Protein AF-A0A8X6RGD3-F1 (afdb_monomer)

Sequence (215 aa):
MSTMSQRSHLTDSEAWGVVGRIWNRFLETGSASRRPGQGRRWATTPNEDRYLVLTARRHRIMNATLLQQHLRSATGTTVSTQTVRNWLLGVCLYARRPMVCVRLTSRHRRDRREWRIFIWRSRGSRNNPAFVHESVRFGGGECWCMVASPLTGAHTDIYIIRDEPLTASRFRYEILRPIVVPYAAAIGDDFRFEEGIVRMEWPACSPDMNPIEHV

Mean predicted aligned error: 16.93 Å

pLDDT: mean 72.75, std 17.3, range [33.84, 95.38]

Foldseek 3Di:
DDDPPPDDDPPPLPPDPPVSVLVVVCVVPVDSDDDDDPDDDQLDDPVLLVVLVVVCVVVVPDALVVSQVVSCVPPVRHDDSVSSVVSCVVVVNDRDDDDDADDDDPVLVVVVVVPDDDDDDDPPCPPPVVPDFDFDDDDDPWDWDWDADPVPRDIDDIDTDPDDDDDPVCCVPVPCCVVVVVCQVVVDPPDDPVPNDDDDPDRPRCLVVDPVRRD

Structure (mmCIF, N/CA/C/O backbone):
data_AF-A0A8X6RGD3-F1
#
_entry.id   AF-A0A8X6RGD3-F1
#
loop_
_atom_site.group_PDB
_atom_site.id
_atom_site.type_symbol
_atom_site.label_atom_id
_atom_site.label_alt_id
_atom_site.label_comp_id
_atom_site.label_asym_id
_atom_site.label_entity_id
_atom_site.label_seq_id
_atom_site.pdbx_PDB_ins_code
_atom_site.Cartn_x
_atom_site.Cartn_y
_atom_site.Cartn_z
_atom_site.occupancy
_atom_site.B_iso_or_equiv
_atom_site.auth_seq_id
_atom_site.auth_comp_id
_atom_site.auth_asym_id
_atom_site.auth_atom_id
_atom_site.pdbx_PDB_model_num
ATOM 1 N N . MET A 1 1 ? -35.488 -56.777 64.115 1.00 38.28 1 MET A N 1
ATOM 2 C CA . MET A 1 1 ? -35.361 -56.949 62.652 1.00 38.28 1 MET A CA 1
ATOM 3 C C . MET A 1 1 ? -35.656 -55.606 62.007 1.00 38.28 1 MET A C 1
ATOM 5 O O . MET A 1 1 ? -36.812 -55.270 61.802 1.00 38.28 1 MET A O 1
ATOM 9 N N . SER A 1 2 ? -34.611 -54.803 61.814 1.00 34.94 2 SER A N 1
ATOM 10 C CA . SER A 1 2 ? -34.696 -53.444 61.275 1.00 34.94 2 SER A CA 1
ATOM 11 C C . SER A 1 2 ? -34.475 -53.500 59.767 1.00 34.94 2 SER A C 1
ATOM 13 O O . SER A 1 2 ? -33.371 -53.795 59.317 1.00 34.94 2 SER A O 1
ATOM 15 N N . THR A 1 3 ? -35.511 -53.247 58.975 1.00 40.75 3 THR A N 1
ATOM 16 C CA . THR A 1 3 ? -35.380 -53.058 57.528 1.00 40.75 3 THR A CA 1
ATOM 17 C C . THR A 1 3 ? -34.909 -51.631 57.269 1.00 40.75 3 THR A C 1
ATOM 19 O O . THR A 1 3 ? -35.692 -50.685 57.340 1.00 40.75 3 THR A O 1
ATOM 22 N N . MET A 1 4 ? -33.605 -51.476 57.022 1.00 33.84 4 MET A N 1
ATOM 23 C CA . MET A 1 4 ? -32.994 -50.236 56.540 1.00 33.84 4 MET A CA 1
ATOM 24 C C . MET A 1 4 ? -33.639 -49.850 55.204 1.00 33.84 4 MET A C 1
ATOM 26 O O . MET A 1 4 ? -33.379 -50.464 54.171 1.00 33.84 4 MET A O 1
ATOM 30 N N . SER A 1 5 ? -34.491 -48.826 55.230 1.00 40.41 5 SER A N 1
ATOM 31 C CA . SER A 1 5 ? -35.005 -48.167 54.032 1.00 40.41 5 SER A CA 1
ATOM 32 C C . SER A 1 5 ? -33.875 -47.364 53.386 1.00 40.41 5 SER A C 1
ATOM 34 O O . SER A 1 5 ? -33.644 -46.202 53.715 1.00 40.41 5 SER A O 1
ATOM 36 N N . GLN A 1 6 ? -33.146 -47.997 52.468 1.00 51.56 6 GLN A N 1
ATOM 37 C CA . GLN A 1 6 ? -32.307 -47.305 51.494 1.00 51.56 6 GLN A CA 1
ATOM 38 C C . GLN A 1 6 ? -33.204 -46.546 50.507 1.00 51.56 6 GLN A C 1
ATOM 40 O O . GLN A 1 6 ? -33.824 -47.160 49.643 1.00 51.56 6 GLN A O 1
ATOM 45 N N . ARG A 1 7 ? -33.28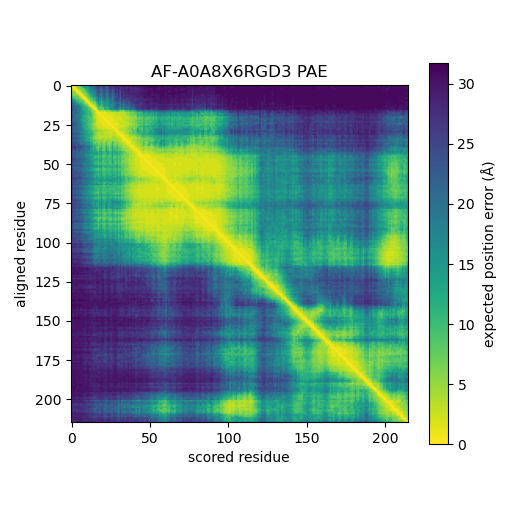2 -45.222 50.673 1.00 42.62 7 ARG A N 1
ATOM 46 C CA . ARG A 1 7 ? -33.699 -44.158 49.725 1.00 42.62 7 ARG A CA 1
ATOM 47 C C . ARG A 1 7 ? -33.856 -42.918 50.614 1.00 42.62 7 ARG A C 1
ATOM 49 O O . ARG A 1 7 ? -34.768 -42.886 51.422 1.00 42.62 7 ARG A O 1
ATOM 56 N N . SER A 1 8 ? -32.935 -41.961 50.653 1.00 42.59 8 SER A N 1
ATOM 57 C CA . SER A 1 8 ? -32.630 -41.026 49.570 1.00 42.59 8 SER A CA 1
ATOM 58 C C . SER A 1 8 ? -31.312 -40.284 49.858 1.00 42.59 8 SER A C 1
ATOM 60 O O . SER A 1 8 ? -31.278 -39.379 50.685 1.00 42.59 8 SER A O 1
ATOM 62 N N . HIS A 1 9 ? -30.236 -40.624 49.151 1.00 45.19 9 HIS A N 1
ATOM 63 C CA . HIS A 1 9 ? -29.025 -39.795 49.077 1.00 45.19 9 HIS A CA 1
ATOM 64 C C . HIS A 1 9 ? -28.801 -39.391 47.619 1.00 45.19 9 HIS A C 1
ATOM 66 O O . HIS A 1 9 ? -27.888 -39.874 46.963 1.00 45.19 9 HIS A O 1
ATOM 72 N N . LEU A 1 10 ? -29.696 -38.565 47.077 1.00 49.25 10 LEU A N 1
ATOM 73 C CA . LEU A 1 10 ? -29.520 -37.924 45.769 1.00 49.25 10 LEU A CA 1
ATOM 74 C C . LEU A 1 10 ? -30.082 -36.499 45.813 1.00 49.25 10 LEU A C 1
ATOM 76 O O . LEU A 1 10 ? -30.950 -36.141 45.030 1.00 49.25 10 LEU A O 1
ATOM 80 N N . THR A 1 11 ? -29.594 -35.686 46.747 1.00 49.50 11 THR A N 1
ATOM 81 C CA . THR A 1 11 ? -29.747 -34.221 46.699 1.00 49.50 11 THR A CA 1
ATOM 82 C C . THR A 1 11 ? -28.472 -33.538 47.197 1.00 49.50 11 THR A C 1
ATOM 84 O O . THR A 1 11 ? -28.523 -32.540 47.901 1.00 49.50 11 THR A O 1
ATOM 87 N N . ASP A 1 12 ? -27.302 -34.071 46.837 1.00 50.00 12 ASP A N 1
ATOM 88 C CA . ASP A 1 12 ? -26.016 -33.392 47.076 1.00 50.00 12 ASP A CA 1
ATOM 89 C C . ASP A 1 12 ? -25.666 -32.395 45.956 1.00 50.00 12 ASP A C 1
ATOM 91 O O . ASP A 1 12 ? -24.584 -31.820 45.938 1.00 50.00 12 ASP A O 1
ATOM 95 N N . SER A 1 13 ? -26.571 -32.146 45.004 1.00 53.72 13 SER A N 1
ATOM 96 C CA . SER A 1 13 ? -26.350 -31.165 43.933 1.00 53.72 13 SER A CA 1
ATOM 97 C C . SER A 1 13 ? -26.649 -29.720 44.343 1.00 53.72 13 SER A C 1
ATOM 99 O O . SER A 1 13 ? -26.348 -28.806 43.576 1.00 53.72 13 SER A O 1
ATOM 101 N N . GLU A 1 14 ? -27.220 -29.481 45.527 1.00 52.94 14 GLU A N 1
ATOM 102 C CA . GLU A 1 14 ? -27.708 -28.149 45.915 1.00 52.94 14 GLU A CA 1
ATOM 103 C C . GLU A 1 14 ? -26.695 -27.299 46.710 1.00 52.94 14 GLU A C 1
ATOM 105 O O . GLU A 1 14 ? -26.926 -26.107 46.896 1.00 52.94 14 GLU A O 1
ATOM 110 N N . ALA A 1 15 ? -25.529 -27.837 47.106 1.00 58.12 15 ALA A N 1
ATOM 111 C CA . ALA A 1 15 ? -24.613 -27.139 48.027 1.00 58.12 15 ALA A CA 1
ATOM 112 C C . ALA A 1 15 ? -23.130 -27.025 47.596 1.00 58.12 15 ALA A C 1
ATOM 114 O O . ALA A 1 15 ? -22.257 -26.892 48.449 1.00 58.12 15 ALA A O 1
ATOM 115 N N . TRP A 1 16 ? -22.796 -27.012 46.295 1.00 59.94 16 TRP A N 1
ATOM 116 C CA . TRP A 1 16 ? -21.385 -26.973 45.842 1.00 59.94 16 TRP A CA 1
ATOM 117 C C . TRP A 1 16 ? -21.016 -25.738 44.992 1.00 59.94 16 TRP A C 1
ATOM 119 O O . TRP A 1 16 ? -20.527 -25.858 43.873 1.00 59.94 16 TRP A O 1
ATOM 129 N N . GLY A 1 17 ? -21.213 -24.520 45.512 1.00 80.88 17 GLY A N 1
ATOM 130 C CA . GLY A 1 17 ? -20.540 -23.268 45.094 1.00 80.88 17 GLY A CA 1
ATOM 131 C C . GLY A 1 17 ? -20.115 -23.100 43.614 1.00 80.88 17 GLY A C 1
ATOM 132 O O . GLY A 1 17 ? -20.920 -22.811 42.728 1.00 80.88 17 GLY A O 1
ATOM 133 N N . VAL A 1 18 ? -18.804 -23.135 43.338 1.00 81.88 18 VAL A N 1
ATOM 134 C CA . VAL A 1 18 ? -18.236 -22.964 41.979 1.00 81.88 18 VAL A CA 1
ATOM 135 C C . VAL A 1 18 ? -18.347 -24.249 41.148 1.00 81.88 18 VAL A C 1
ATOM 137 O O . VAL A 1 18 ? -18.610 -24.169 39.949 1.00 81.88 18 VAL A O 1
ATOM 140 N N . VAL A 1 19 ? -18.196 -25.418 41.776 1.00 84.94 19 VAL A N 1
ATOM 141 C CA . VAL A 1 19 ? -18.171 -26.729 41.104 1.00 84.94 19 VAL A CA 1
ATOM 142 C C . VAL A 1 19 ? -19.544 -27.082 40.528 1.00 84.94 19 VAL A C 1
ATOM 144 O O . VAL A 1 19 ? -19.633 -27.411 39.349 1.00 84.94 19 VAL A O 1
ATOM 147 N N . GLY A 1 20 ? -20.622 -26.899 41.292 1.00 86.88 20 GLY A N 1
ATOM 148 C CA . GLY A 1 20 ? -21.997 -27.126 40.838 1.00 86.88 20 GLY A CA 1
ATOM 149 C C . GLY A 1 20 ? -22.405 -26.192 39.697 1.00 86.88 20 GLY A C 1
ATOM 150 O O . GLY A 1 20 ? -23.010 -26.629 38.723 1.00 86.88 20 GLY A O 1
ATOM 151 N N . ARG A 1 21 ? -21.981 -24.919 39.733 1.00 86.25 21 ARG A N 1
ATOM 152 C CA . ARG A 1 21 ? -22.219 -23.973 38.624 1.00 86.25 21 ARG A CA 1
ATOM 153 C C . ARG A 1 21 ? -21.482 -24.364 37.343 1.00 86.25 21 ARG A C 1
ATOM 155 O O . ARG A 1 21 ? -22.013 -24.163 36.254 1.00 86.25 21 ARG A O 1
ATOM 162 N N . ILE A 1 22 ? -20.262 -24.894 37.454 1.00 88.25 22 ILE A N 1
ATOM 163 C CA . ILE A 1 22 ? -19.510 -25.395 36.294 1.00 88.25 22 ILE A CA 1
ATOM 164 C C . ILE A 1 22 ? -20.139 -26.688 35.769 1.00 88.25 22 ILE A C 1
ATOM 166 O O . ILE A 1 22 ? -20.263 -26.830 34.556 1.00 88.25 22 ILE A O 1
ATOM 170 N N . TRP A 1 23 ? -20.567 -27.587 36.657 1.00 87.62 23 TRP A N 1
ATOM 171 C CA . TRP A 1 23 ? -21.202 -28.854 36.301 1.00 87.62 23 TRP A CA 1
ATOM 172 C C . TRP A 1 23 ? -22.547 -28.656 35.594 1.00 87.62 23 TRP A C 1
ATOM 174 O O . TRP A 1 23 ? -22.732 -29.163 34.493 1.00 87.62 23 TRP A O 1
ATOM 184 N N . ASN A 1 24 ? -23.435 -27.824 36.144 1.00 88.69 24 ASN A N 1
ATOM 185 C CA . ASN A 1 24 ? -24.713 -27.498 35.501 1.00 88.69 24 ASN A CA 1
ATOM 186 C C . ASN A 1 24 ? -24.495 -26.845 34.128 1.00 88.69 24 ASN A C 1
ATOM 188 O O . ASN A 1 24 ? -25.117 -27.233 33.144 1.00 88.69 24 ASN A O 1
ATOM 192 N N . ARG A 1 25 ? -23.521 -25.931 34.020 1.00 87.25 25 ARG A N 1
ATOM 193 C CA . ARG A 1 25 ? -23.141 -25.344 32.727 1.00 87.25 25 ARG A CA 1
ATOM 194 C C . ARG A 1 25 ? -22.606 -26.391 31.745 1.00 87.25 25 ARG A C 1
ATOM 196 O O . ARG A 1 25 ? -22.884 -26.298 30.549 1.00 87.25 25 ARG A O 1
ATOM 203 N N . PHE A 1 26 ? -21.809 -27.347 32.217 1.00 90.62 26 PHE A N 1
ATOM 204 C CA . PHE A 1 26 ? -21.286 -28.424 31.382 1.00 90.62 26 PHE A CA 1
ATOM 205 C C . PHE A 1 26 ? -22.417 -29.303 30.837 1.00 90.62 26 PHE A C 1
ATOM 207 O O . PHE A 1 26 ? -22.403 -29.599 29.646 1.00 90.62 26 PHE A O 1
ATOM 214 N N . LEU A 1 27 ? -23.425 -29.629 31.652 1.00 91.44 27 LEU A N 1
ATOM 215 C CA . LEU A 1 27 ? -24.603 -30.378 31.201 1.00 91.44 27 LEU A CA 1
ATOM 216 C C . LEU A 1 27 ? -25.406 -29.624 30.124 1.00 91.44 27 LEU A C 1
ATOM 218 O O . LEU A 1 27 ? -25.885 -30.245 29.182 1.00 91.44 27 LEU A O 1
ATOM 222 N N . GLU A 1 28 ? -25.510 -28.295 30.216 1.00 88.06 28 GLU A N 1
ATOM 223 C CA . GLU A 1 28 ? -26.233 -27.470 29.231 1.00 88.06 28 GLU A CA 1
ATOM 224 C C . GLU A 1 28 ? -25.469 -27.236 27.914 1.00 88.06 28 GLU A C 1
ATOM 226 O O . GLU A 1 28 ? -26.074 -27.134 26.850 1.00 88.06 28 GLU A O 1
ATOM 231 N N . THR A 1 29 ? -24.143 -27.072 27.972 1.00 86.06 29 THR A N 1
ATOM 232 C CA . THR A 1 29 ? -23.338 -26.573 26.831 1.00 86.06 29 THR A CA 1
ATOM 233 C C . THR A 1 29 ? -22.276 -27.545 26.328 1.00 86.06 29 THR A C 1
ATOM 235 O O . THR A 1 29 ? -21.581 -27.243 25.358 1.00 86.06 29 THR A O 1
ATOM 238 N N . GLY A 1 30 ? -22.094 -28.683 27.000 1.00 90.44 30 GLY A N 1
ATOM 239 C CA . GLY A 1 30 ? -21.053 -29.665 26.692 1.00 90.44 30 GLY A CA 1
ATOM 240 C C . GLY A 1 30 ? -19.625 -29.176 26.962 1.00 90.44 30 GLY A C 1
ATOM 241 O O . GLY A 1 30 ? -18.666 -29.852 26.595 1.00 90.44 30 GLY A O 1
ATOM 242 N N . SER A 1 31 ? -19.444 -27.997 27.575 1.00 86.69 31 SER A N 1
ATOM 243 C CA . SER A 1 31 ? -18.123 -27.407 27.795 1.00 86.69 31 SER A CA 1
ATOM 244 C C . SER A 1 31 ? -17.975 -26.770 29.173 1.00 86.69 31 SER A C 1
ATOM 246 O O . SER A 1 31 ? -18.745 -25.905 29.591 1.00 86.69 31 SER A O 1
ATOM 248 N N . ALA A 1 32 ? -16.905 -27.154 29.870 1.00 86.12 32 ALA A N 1
ATOM 249 C CA . ALA A 1 32 ? -16.499 -26.528 31.124 1.00 86.12 32 ALA A CA 1
ATOM 250 C C . ALA A 1 32 ? -15.650 -25.261 30.902 1.00 86.12 32 ALA A C 1
ATOM 252 O O . ALA A 1 32 ? -15.286 -24.595 31.875 1.00 86.12 32 ALA A O 1
ATOM 253 N N . SER A 1 33 ? -15.357 -24.900 29.647 1.00 88.31 33 SER A N 1
ATOM 254 C CA . SER A 1 33 ? -14.512 -23.751 29.316 1.00 88.31 33 SER A CA 1
ATOM 255 C C . SER A 1 33 ? -15.093 -22.432 29.837 1.00 88.31 33 SER A C 1
ATOM 257 O O . SER A 1 33 ? -16.306 -22.245 29.992 1.00 88.31 33 SER A O 1
ATOM 259 N N . ARG A 1 34 ? -14.200 -21.499 30.179 1.00 84.12 34 ARG A N 1
ATOM 260 C CA . ARG A 1 34 ? -14.594 -20.180 30.675 1.00 84.12 34 ARG A CA 1
ATOM 261 C C . ARG A 1 34 ? -15.197 -19.378 29.525 1.00 84.12 34 ARG A C 1
ATOM 263 O O . ARG A 1 34 ? -14.560 -19.214 28.490 1.00 84.12 34 ARG A O 1
ATOM 270 N N . ARG A 1 35 ? -16.393 -18.818 29.732 1.00 85.12 35 ARG A N 1
ATOM 271 C CA . ARG A 1 35 ? -16.984 -17.878 28.772 1.00 85.12 35 ARG A CA 1
ATOM 272 C C . ARG A 1 35 ? -16.080 -16.645 28.631 1.00 85.12 35 ARG A C 1
ATOM 274 O O . ARG A 1 35 ? -15.573 -16.164 29.652 1.00 85.12 35 ARG A O 1
ATOM 281 N N . PRO A 1 36 ? -15.890 -16.118 27.413 1.00 84.75 36 PRO A N 1
ATOM 282 C CA . PRO A 1 36 ? -15.214 -14.843 27.241 1.00 84.75 36 PRO A CA 1
ATOM 283 C C . PRO A 1 36 ? -15.978 -13.771 28.024 1.00 84.75 36 PRO A C 1
ATOM 285 O O . PRO A 1 36 ? -17.204 -13.677 27.954 1.00 84.75 36 PRO A O 1
ATOM 288 N N . GLY A 1 37 ? -15.252 -13.010 28.843 1.00 86.50 37 GLY A N 1
ATOM 289 C CA . GLY A 1 37 ? -15.832 -11.900 29.590 1.00 86.50 37 GLY A CA 1
ATOM 290 C C . GLY A 1 37 ? -16.247 -10.762 28.657 1.00 86.50 37 GLY A C 1
ATOM 291 O O . GLY A 1 37 ? -15.774 -10.669 27.529 1.00 86.50 37 GLY A O 1
ATOM 292 N N . GLN A 1 38 ? -17.085 -9.853 29.158 1.00 84.50 38 GLN A N 1
ATOM 293 C CA . GLN A 1 38 ? -17.624 -8.718 28.395 1.00 84.50 38 GLN A CA 1
ATOM 294 C C . GLN A 1 38 ? -16.543 -7.737 27.884 1.00 84.50 38 GLN A C 1
ATOM 296 O O . GLN A 1 38 ? -16.797 -6.953 26.975 1.00 84.50 38 GLN A O 1
ATOM 301 N N . GLY A 1 39 ? -15.324 -7.817 28.429 1.00 86.06 39 GLY A N 1
ATOM 302 C CA . GLY A 1 39 ? -14.161 -7.062 27.970 1.00 86.06 39 GLY A CA 1
ATOM 303 C C . GLY A 1 39 ? -14.231 -5.564 28.281 1.00 86.06 39 GLY A C 1
ATOM 304 O O . GLY A 1 39 ? -15.191 -5.048 28.850 1.00 86.06 39 GLY A O 1
ATOM 305 N N . ARG A 1 40 ? -13.164 -4.848 27.920 1.00 86.38 40 ARG A N 1
ATOM 306 C CA . ARG A 1 40 ? -13.111 -3.383 27.995 1.00 86.38 40 ARG A CA 1
ATOM 307 C C . ARG A 1 40 ? -13.869 -2.789 26.802 1.00 86.38 40 ARG A C 1
ATOM 309 O O . ARG A 1 40 ? -13.718 -3.272 25.682 1.00 86.38 40 ARG A O 1
ATOM 316 N N . ARG A 1 41 ? -14.635 -1.713 27.023 1.00 84.12 41 ARG A N 1
ATOM 317 C CA . ARG A 1 41 ? -15.261 -0.944 25.930 1.00 84.12 41 ARG A CA 1
ATOM 318 C C . ARG A 1 41 ? -14.195 -0.386 24.981 1.00 84.12 41 ARG A C 1
ATOM 320 O O . ARG A 1 41 ? -13.108 -0.003 25.418 1.00 84.12 41 ARG A O 1
ATOM 327 N N . TRP A 1 42 ? -14.514 -0.353 23.691 1.00 82.00 42 TRP A N 1
ATOM 328 C CA . TRP A 1 42 ? -13.604 0.118 22.651 1.00 82.00 42 TRP A CA 1
ATOM 329 C C . TRP A 1 42 ? -13.425 1.635 22.752 1.00 82.00 42 TRP A C 1
ATOM 331 O O . TRP A 1 42 ? -14.330 2.346 23.182 1.00 82.00 42 TRP A O 1
ATOM 341 N N . ALA A 1 43 ? -12.232 2.118 22.404 1.00 84.88 43 ALA A N 1
ATOM 342 C CA . ALA A 1 43 ? -11.896 3.542 22.471 1.00 84.88 43 ALA A CA 1
ATOM 343 C C . ALA A 1 43 ? -12.457 4.352 21.291 1.00 84.88 43 ALA A C 1
ATOM 345 O O . ALA A 1 43 ? -12.492 5.575 21.369 1.00 84.88 43 ALA A O 1
ATOM 346 N N . THR A 1 44 ? -12.858 3.673 20.217 1.00 88.62 44 THR A N 1
ATOM 347 C CA . THR A 1 44 ? -13.418 4.250 18.996 1.00 88.62 44 THR A CA 1
ATOM 348 C C . THR A 1 44 ? -14.805 3.676 18.720 1.00 88.62 44 THR A C 1
ATOM 350 O O . THR A 1 44 ? -15.140 2.571 19.163 1.00 88.62 44 THR A O 1
ATOM 353 N N . THR A 1 45 ? -15.629 4.435 18.001 1.00 92.00 45 THR A N 1
ATOM 354 C CA . THR A 1 45 ? -16.946 3.979 17.532 1.00 92.00 45 THR A CA 1
ATOM 355 C C . THR A 1 45 ? -16.845 3.281 16.165 1.00 92.00 45 THR A C 1
ATOM 357 O O . THR A 1 45 ? -15.933 3.563 15.388 1.00 92.00 45 THR A O 1
ATOM 360 N N . PRO A 1 46 ? -17.810 2.421 15.779 1.00 91.88 46 PRO A N 1
ATOM 361 C CA . PRO A 1 46 ? -17.808 1.782 14.456 1.00 91.88 46 PRO A CA 1
ATOM 362 C C . PRO A 1 46 ? -17.786 2.761 13.264 1.00 91.88 46 PRO A C 1
ATOM 364 O O . PRO A 1 46 ? -17.333 2.411 12.171 1.00 91.88 46 PRO A O 1
ATOM 367 N N . ASN A 1 47 ? -18.280 3.988 13.454 1.00 93.06 47 ASN A N 1
ATOM 368 C CA . ASN A 1 47 ? -18.254 5.032 12.428 1.00 93.06 47 ASN A CA 1
ATOM 369 C C . ASN A 1 47 ? -16.866 5.676 12.307 1.00 93.06 47 ASN A C 1
ATOM 371 O O . ASN A 1 47 ? -16.383 5.869 11.191 1.00 93.06 47 ASN A O 1
ATOM 375 N N . GLU A 1 48 ? -16.204 5.941 13.434 1.00 94.12 48 GLU A N 1
ATOM 376 C CA . GLU A 1 48 ? -14.807 6.396 13.478 1.00 94.12 48 GLU A CA 1
ATOM 377 C C . GLU A 1 48 ? -13.864 5.359 12.865 1.00 94.12 48 GLU A C 1
ATOM 379 O O . GLU A 1 48 ? -12.992 5.695 12.067 1.00 94.12 48 GLU A O 1
ATOM 384 N N . ASP A 1 49 ? -14.102 4.085 13.160 1.00 92.44 49 ASP A N 1
ATOM 385 C CA . ASP A 1 49 ? -13.390 2.950 12.582 1.00 92.44 49 ASP A CA 1
ATOM 386 C C .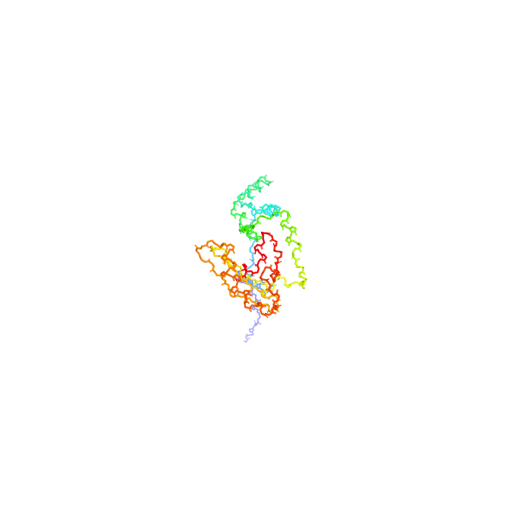 ASP A 1 49 ? -13.524 2.926 11.051 1.00 92.44 49 ASP A C 1
ATOM 388 O O . ASP A 1 49 ? -12.532 2.848 10.319 1.00 92.44 49 ASP A O 1
ATOM 392 N N . ARG A 1 50 ? -14.743 3.084 10.519 1.00 93.62 50 ARG A N 1
ATOM 393 C CA . ARG A 1 50 ? -14.944 3.221 9.064 1.00 93.62 50 ARG A CA 1
ATOM 394 C C . ARG A 1 50 ? -14.222 4.439 8.494 1.00 93.62 50 ARG A C 1
ATOM 396 O O . ARG A 1 50 ? -13.603 4.326 7.433 1.00 93.62 50 ARG A O 1
ATOM 403 N N . TYR A 1 51 ? -14.278 5.577 9.180 1.00 93.44 51 TYR A N 1
ATOM 404 C CA . TYR A 1 51 ? -13.577 6.790 8.765 1.00 93.44 51 TYR A CA 1
ATOM 405 C C . TYR A 1 51 ? -12.059 6.566 8.690 1.00 93.44 51 TYR A C 1
ATOM 407 O O . TYR A 1 51 ? -11.432 6.940 7.693 1.00 93.44 51 TYR A O 1
ATOM 415 N N . LEU A 1 52 ? -11.476 5.877 9.675 1.00 92.75 52 LEU A N 1
ATOM 416 C CA . LEU A 1 52 ? -10.060 5.514 9.685 1.00 92.75 52 LEU A CA 1
ATOM 417 C C . LEU A 1 52 ? -9.695 4.587 8.516 1.00 92.75 52 LEU A C 1
ATOM 419 O O . LEU A 1 52 ? -8.707 4.861 7.832 1.00 92.75 52 LEU A O 1
ATOM 423 N N . VAL A 1 53 ? -10.494 3.546 8.222 1.00 93.69 53 VAL A N 1
ATOM 424 C CA . VAL A 1 53 ? -10.243 2.660 7.060 1.00 93.69 53 VAL A CA 1
ATOM 425 C C . VAL A 1 53 ? -10.237 3.463 5.762 1.00 93.69 53 VAL A C 1
ATOM 427 O O . VAL A 1 53 ? -9.324 3.325 4.942 1.00 93.69 53 VAL A O 1
ATOM 430 N N . LEU A 1 54 ? -11.271 4.276 5.544 1.00 93.75 54 LEU A N 1
ATOM 431 C CA . LEU A 1 54 ? -11.435 5.019 4.296 1.00 93.75 54 LEU A CA 1
ATOM 432 C C . LEU A 1 54 ? -10.311 6.037 4.107 1.00 93.75 54 LEU A C 1
ATOM 434 O O . LEU A 1 54 ? -9.733 6.117 3.020 1.00 93.75 54 LEU A O 1
ATOM 438 N N . THR A 1 55 ? -9.955 6.753 5.171 1.00 93.88 55 THR A N 1
ATOM 439 C CA . THR A 1 55 ? -8.881 7.751 5.144 1.00 93.88 55 THR A CA 1
ATOM 440 C C . THR A 1 55 ? -7.526 7.092 4.893 1.00 93.88 55 THR A C 1
ATOM 442 O O . THR A 1 55 ? -6.801 7.528 3.998 1.00 93.88 55 THR A O 1
ATOM 445 N N . ALA A 1 56 ? -7.213 5.987 5.579 1.00 92.62 56 ALA A N 1
ATOM 446 C CA . ALA A 1 56 ? -5.964 5.248 5.377 1.00 92.62 56 ALA A CA 1
ATOM 447 C C . ALA A 1 56 ? -5.848 4.663 3.958 1.00 92.62 56 ALA A C 1
ATOM 449 O O . ALA A 1 56 ? -4.780 4.694 3.345 1.00 92.62 56 ALA A O 1
ATOM 450 N N . ARG A 1 57 ? -6.953 4.160 3.388 1.00 92.19 57 ARG A N 1
ATOM 451 C CA . ARG A 1 57 ? -6.966 3.624 2.015 1.00 92.19 57 ARG A CA 1
ATOM 452 C C . ARG A 1 57 ? -6.837 4.711 0.952 1.00 92.19 57 ARG A C 1
ATOM 454 O O . ARG A 1 57 ? -6.199 4.466 -0.076 1.00 92.19 57 ARG A O 1
ATOM 461 N N . ARG A 1 58 ? -7.436 5.883 1.187 1.00 93.50 58 ARG A N 1
ATOM 462 C CA . ARG A 1 58 ? -7.344 7.052 0.300 1.00 93.50 58 ARG A CA 1
ATOM 463 C C . ARG A 1 58 ? -5.942 7.659 0.337 1.00 93.50 58 ARG A C 1
ATOM 465 O O . ARG A 1 58 ? -5.371 7.935 -0.713 1.00 93.50 58 ARG A O 1
ATOM 472 N N . HIS A 1 59 ? -5.367 7.794 1.529 1.00 90.62 59 HIS A N 1
ATOM 473 C CA . HIS A 1 59 ? -4.055 8.393 1.751 1.00 90.62 59 HIS A CA 1
ATOM 474 C C . HIS A 1 59 ? -3.054 7.349 2.254 1.00 90.62 59 HIS A C 1
ATOM 476 O O . HIS A 1 59 ? -2.646 7.362 3.411 1.00 90.62 59 HIS A O 1
ATOM 482 N N . ARG A 1 60 ? -2.605 6.463 1.354 1.00 87.88 60 ARG A N 1
ATOM 483 C CA . ARG A 1 60 ? -1.738 5.307 1.678 1.00 87.88 60 ARG A CA 1
ATOM 484 C C . ARG A 1 60 ? -0.368 5.649 2.287 1.00 87.88 60 ARG A C 1
ATOM 486 O O . ARG A 1 60 ? 0.323 4.750 2.748 1.00 87.88 60 ARG A O 1
ATOM 493 N N . ILE A 1 61 ? 0.038 6.919 2.247 1.00 89.31 61 ILE A N 1
ATOM 494 C CA . ILE A 1 61 ? 1.318 7.419 2.780 1.00 89.31 61 ILE A CA 1
ATOM 495 C C . ILE A 1 61 ? 1.136 8.007 4.194 1.00 89.31 61 ILE A C 1
ATOM 497 O O . ILE A 1 61 ? 2.103 8.207 4.924 1.00 89.31 61 ILE A O 1
ATOM 501 N N . MET A 1 62 ? -0.105 8.285 4.603 1.00 91.06 62 MET A N 1
ATOM 502 C CA . MET A 1 62 ? -0.399 8.942 5.870 1.00 91.06 62 MET A CA 1
ATOM 503 C C . MET A 1 62 ? -0.008 8.049 7.054 1.00 91.06 62 MET A C 1
ATOM 505 O O . MET A 1 62 ? -0.369 6.874 7.115 1.00 91.06 62 MET A O 1
ATOM 509 N N . ASN A 1 63 ? 0.732 8.614 8.009 1.00 91.00 63 ASN A N 1
ATOM 510 C CA . ASN A 1 63 ? 1.131 7.897 9.217 1.00 91.00 63 ASN A CA 1
ATOM 511 C C . ASN A 1 63 ? 0.012 7.905 10.281 1.00 91.00 63 ASN A C 1
ATOM 513 O O . ASN A 1 63 ? -0.965 8.650 10.193 1.00 91.00 63 ASN A O 1
ATOM 517 N N . ALA A 1 64 ? 0.169 7.082 11.321 1.00 93.06 64 ALA A N 1
ATOM 518 C CA . ALA A 1 64 ? -0.826 6.960 12.390 1.00 93.06 64 ALA A CA 1
ATOM 519 C C . ALA A 1 64 ? -1.052 8.264 13.182 1.00 93.06 64 ALA A C 1
ATOM 521 O O . ALA A 1 64 ? -2.143 8.468 13.707 1.00 93.06 64 ALA A O 1
ATOM 522 N N . THR A 1 65 ? -0.052 9.148 13.262 1.00 94.50 65 THR A N 1
ATOM 523 C CA . THR A 1 65 ? -0.177 10.454 13.930 1.00 94.50 65 THR A CA 1
ATOM 524 C C . THR A 1 65 ? -1.108 11.376 13.155 1.00 94.50 65 THR A C 1
ATOM 526 O O . THR A 1 65 ? -2.023 11.951 13.733 1.00 94.50 65 THR A O 1
ATOM 529 N N . LEU A 1 66 ? -0.927 11.463 11.838 1.00 95.31 66 LEU A N 1
ATOM 530 C CA . LEU A 1 66 ? -1.798 12.245 10.967 1.00 95.31 66 LEU A CA 1
ATOM 531 C C . LEU A 1 66 ? -3.221 11.674 10.950 1.00 95.31 66 LEU A C 1
ATOM 533 O O . LEU A 1 66 ? -4.178 12.433 11.050 1.00 95.31 66 LEU A O 1
ATOM 537 N N . LEU A 1 67 ? -3.381 10.347 10.915 1.00 93.88 67 LEU A N 1
ATOM 538 C CA . LEU A 1 67 ? -4.705 9.717 11.015 1.00 93.88 67 LEU A CA 1
ATOM 539 C C . LEU A 1 67 ? -5.403 10.039 12.345 1.00 93.88 67 LEU A C 1
ATOM 541 O O . LEU A 1 67 ? -6.597 10.326 12.360 1.00 93.88 67 LEU A O 1
ATOM 545 N N . GLN A 1 68 ? -4.658 10.037 13.451 1.00 95.12 68 GLN A N 1
ATOM 546 C CA . GLN A 1 68 ? -5.169 10.419 14.766 1.00 95.12 68 GLN A CA 1
ATOM 547 C C . GLN A 1 68 ? -5.590 11.896 14.813 1.00 95.12 68 GLN A C 1
ATOM 549 O O . GLN A 1 68 ? -6.655 12.205 15.346 1.00 95.12 68 GLN A O 1
ATOM 554 N N . GLN A 1 69 ? -4.806 12.796 14.214 1.00 95.38 69 GLN A N 1
ATOM 555 C CA . GLN A 1 69 ? -5.155 14.214 14.090 1.00 95.38 69 GLN A CA 1
ATOM 556 C C . GLN A 1 69 ? -6.410 14.410 13.232 1.00 95.38 69 GLN A C 1
ATOM 558 O O . GLN A 1 69 ? -7.335 15.090 13.663 1.00 95.38 69 GLN A O 1
ATOM 563 N N . HIS A 1 70 ? -6.492 13.753 12.073 1.00 94.69 70 HIS A N 1
ATOM 564 C CA . HIS A 1 70 ? -7.669 13.790 11.201 1.00 94.69 70 HIS A CA 1
ATOM 565 C C . HIS A 1 70 ? -8.933 13.278 11.894 1.00 94.69 70 HIS A C 1
ATOM 567 O O . HIS A 1 70 ? -10.010 13.836 11.692 1.00 94.69 70 HIS A O 1
ATOM 573 N N . LEU A 1 71 ? -8.817 12.219 12.698 1.00 94.12 71 LEU A N 1
ATOM 574 C CA . LEU A 1 71 ? -9.929 11.696 13.484 1.00 94.12 71 LEU A CA 1
ATOM 575 C C . LEU A 1 71 ? -10.371 12.701 14.554 1.00 94.12 71 LEU A C 1
ATOM 577 O O . LEU A 1 71 ? -11.564 12.984 14.680 1.00 94.12 71 LEU A O 1
ATOM 581 N N . ARG A 1 72 ? -9.406 13.279 15.278 1.00 95.00 72 ARG A N 1
ATOM 582 C CA . ARG A 1 72 ? -9.659 14.292 16.306 1.00 95.00 72 ARG A CA 1
ATOM 583 C C . ARG A 1 72 ? -10.331 15.532 15.722 1.00 95.00 72 ARG A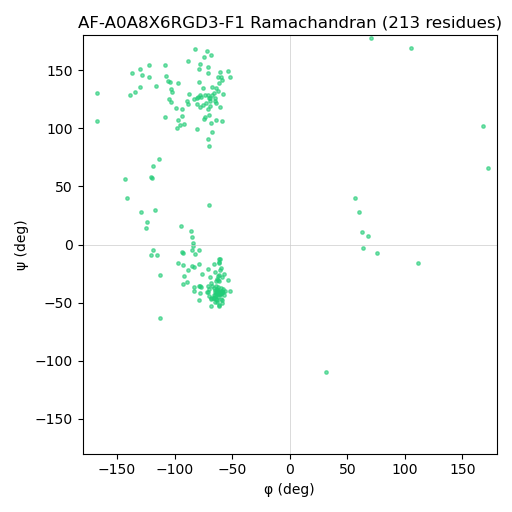 C 1
ATOM 585 O O . ARG A 1 72 ? -11.279 16.027 16.316 1.00 95.00 72 ARG A O 1
ATOM 592 N N . SER A 1 73 ? -9.886 16.009 14.563 1.00 93.56 73 SER A N 1
ATOM 593 C CA . SER A 1 73 ? -10.491 17.162 13.887 1.00 93.56 73 SER A CA 1
ATOM 594 C C . SER A 1 73 ? -11.896 16.874 13.351 1.00 93.56 73 SER A C 1
ATOM 596 O O . SER A 1 73 ? -12.722 17.777 13.345 1.00 93.56 73 SER A O 1
ATOM 598 N N . ALA A 1 74 ? -12.180 15.643 12.913 1.00 92.56 74 ALA A N 1
ATOM 599 C CA . ALA A 1 74 ? -13.478 15.286 12.335 1.00 92.56 74 ALA A CA 1
ATOM 600 C C . ALA A 1 74 ? -14.552 14.950 13.383 1.00 92.56 74 ALA A C 1
ATOM 602 O O . ALA A 1 74 ? -15.709 15.314 13.205 1.00 92.56 74 ALA A O 1
ATOM 603 N N . THR A 1 75 ? -14.180 14.241 14.455 1.00 90.50 75 THR A N 1
ATOM 604 C CA . THR A 1 75 ? -15.143 13.673 15.426 1.00 90.50 75 THR A CA 1
ATOM 605 C C . THR A 1 75 ? -14.925 14.193 16.852 1.00 90.50 75 THR A C 1
ATOM 607 O O . THR A 1 75 ? -15.720 13.923 17.743 1.00 90.50 75 THR A O 1
ATOM 610 N N . GLY A 1 76 ? -13.835 14.923 17.116 1.00 89.88 76 GLY A N 1
ATOM 611 C CA . GLY A 1 76 ? -13.476 15.392 18.462 1.00 89.88 76 GLY A CA 1
ATOM 612 C C . GLY A 1 76 ? -12.883 14.311 19.376 1.00 89.88 76 GLY A C 1
ATOM 613 O O . GLY A 1 76 ? -12.377 14.615 20.458 1.00 89.88 76 GLY A O 1
ATOM 614 N N . THR A 1 77 ? -12.879 13.047 18.951 1.00 88.38 77 THR A N 1
ATOM 615 C CA . THR A 1 77 ? -12.365 11.922 19.738 1.00 88.38 77 THR A CA 1
ATOM 616 C C . THR A 1 77 ? -10.851 11.983 19.884 1.00 88.38 77 THR A C 1
ATOM 618 O O . THR A 1 77 ? -10.107 11.980 18.900 1.00 88.38 77 THR A O 1
ATOM 621 N N . THR A 1 78 ? -10.378 11.993 21.130 1.00 89.31 78 THR A N 1
ATOM 622 C CA . THR A 1 78 ? -8.945 11.989 21.437 1.00 89.31 78 THR A CA 1
ATOM 623 C C . THR A 1 78 ? -8.492 10.569 21.755 1.00 89.31 78 THR A C 1
ATOM 625 O O . THR A 1 78 ? -8.673 10.075 22.864 1.00 89.31 78 THR A O 1
ATOM 628 N N . VAL A 1 79 ? -7.881 9.913 20.770 1.00 91.81 79 VAL A N 1
ATOM 629 C CA . VAL A 1 79 ? -7.240 8.598 20.928 1.00 91.81 79 VAL A CA 1
ATOM 630 C C . VAL A 1 79 ? -5.725 8.728 20.863 1.00 91.81 79 VAL A C 1
ATOM 632 O O . VAL A 1 79 ? -5.192 9.656 20.250 1.00 91.81 79 VAL A O 1
ATOM 635 N N . SER A 1 80 ? -5.014 7.791 21.489 1.00 93.94 80 SER A N 1
ATOM 636 C CA . SER A 1 80 ? -3.557 7.729 21.368 1.00 93.94 80 SER A CA 1
ATOM 637 C C . SER A 1 80 ? -3.144 7.270 19.965 1.00 93.94 80 SER A C 1
ATOM 639 O O . SER A 1 80 ? -3.854 6.504 19.308 1.00 93.94 80 SER A O 1
ATOM 641 N N . THR A 1 81 ? -1.955 7.669 19.513 1.00 94.81 81 THR A N 1
ATOM 642 C CA . THR A 1 81 ? -1.411 7.189 18.230 1.00 94.81 81 THR A CA 1
ATOM 643 C C . THR A 1 81 ? -1.182 5.674 18.230 1.00 94.81 81 THR A C 1
ATOM 645 O O . THR A 1 81 ? -1.341 5.030 17.194 1.00 94.81 81 THR A O 1
ATOM 648 N N . GLN A 1 82 ? -0.876 5.075 19.388 1.00 93.81 82 GLN A N 1
ATOM 649 C CA . GLN A 1 82 ? -0.742 3.622 19.530 1.00 93.81 82 GLN A CA 1
ATOM 650 C C . GLN A 1 82 ? -2.083 2.900 19.361 1.00 93.81 82 GLN A C 1
ATOM 652 O O . GLN A 1 82 ? -2.112 1.828 18.765 1.00 93.81 82 GLN A O 1
ATOM 657 N N . THR A 1 83 ? -3.191 3.494 19.816 1.00 92.62 83 THR A N 1
ATOM 658 C CA . THR A 1 83 ? -4.545 2.962 19.588 1.00 92.62 83 THR A CA 1
ATOM 659 C C . THR A 1 83 ? -4.832 2.860 18.094 1.00 92.62 83 THR A C 1
ATOM 661 O O . THR A 1 83 ? -5.238 1.799 17.629 1.00 92.62 83 THR A O 1
ATOM 664 N N . VAL A 1 84 ? -4.530 3.918 17.333 1.00 93.06 84 VAL A N 1
ATOM 665 C CA . VAL A 1 84 ? -4.696 3.921 15.870 1.00 93.06 84 VAL A CA 1
ATOM 666 C C . VAL A 1 84 ? -3.802 2.869 15.210 1.00 93.06 84 VAL A C 1
ATOM 668 O O . VAL A 1 84 ? -4.273 2.137 14.347 1.00 93.06 84 VAL A O 1
ATOM 671 N N . ARG A 1 85 ? -2.538 2.721 15.638 1.00 93.62 85 ARG A N 1
ATOM 672 C CA . ARG A 1 85 ? -1.653 1.661 15.113 1.00 93.62 85 ARG A CA 1
ATOM 673 C C . ARG A 1 85 ? -2.193 0.262 15.393 1.00 93.62 85 ARG A C 1
ATOM 675 O O . ARG A 1 85 ? -2.316 -0.522 14.462 1.00 93.62 85 ARG A O 1
ATOM 682 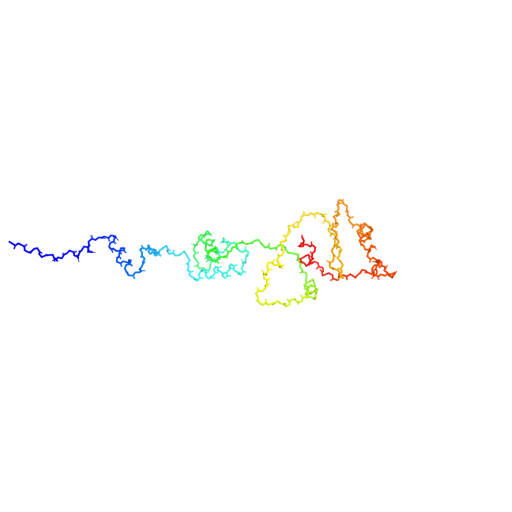N N . ASN A 1 86 ? -2.517 -0.049 16.647 1.00 92.06 86 ASN A N 1
ATOM 683 C CA . ASN A 1 86 ? -3.020 -1.369 17.039 1.00 92.06 86 ASN A CA 1
ATOM 684 C C . ASN A 1 86 ? -4.302 -1.719 16.286 1.00 92.06 86 ASN A C 1
ATOM 686 O O . ASN A 1 86 ? -4.471 -2.847 15.833 1.00 92.06 86 ASN A O 1
ATOM 690 N N . TRP A 1 87 ? -5.179 -0.734 16.119 1.00 91.62 87 TRP A N 1
ATOM 691 C CA . TRP A 1 87 ? -6.411 -0.908 15.377 1.00 91.62 87 TRP A CA 1
ATOM 692 C C . TRP A 1 87 ? -6.149 -1.158 13.882 1.00 91.62 87 TRP A C 1
ATOM 694 O O . TRP A 1 87 ? -6.676 -2.124 13.334 1.00 91.62 87 TRP A O 1
ATOM 704 N N . LEU A 1 88 ? -5.261 -0.382 13.242 1.00 92.62 88 LEU A N 1
ATOM 705 C CA . LEU A 1 88 ? -4.856 -0.607 11.844 1.00 92.62 88 LEU A CA 1
ATOM 706 C C . LEU A 1 88 ? -4.265 -2.009 11.643 1.00 92.62 88 LEU A C 1
ATOM 708 O O . LEU A 1 88 ? -4.592 -2.679 10.665 1.00 92.62 88 LEU A O 1
ATOM 712 N N . LEU A 1 89 ? -3.447 -2.474 12.591 1.00 92.00 89 LEU A N 1
ATOM 713 C CA . LEU A 1 89 ? -2.908 -3.835 12.588 1.00 92.00 89 LEU A CA 1
ATOM 714 C C . LEU A 1 89 ? -4.018 -4.887 12.711 1.00 92.00 89 LEU A C 1
ATOM 716 O O . LEU A 1 89 ? -3.976 -5.887 11.998 1.00 92.00 89 LEU A O 1
ATOM 720 N N . GLY A 1 90 ? -5.021 -4.648 13.561 1.00 90.69 90 GLY A N 1
ATOM 721 C CA . GLY A 1 90 ? -6.184 -5.52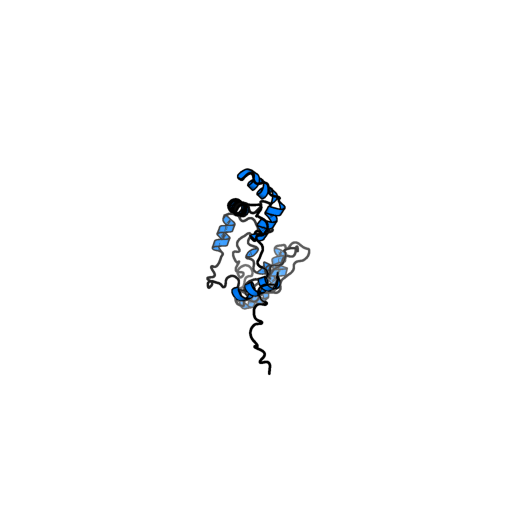5 13.724 1.00 90.69 90 GLY A CA 1
ATOM 722 C C . GLY A 1 90 ? -7.044 -5.654 12.463 1.00 90.69 90 GLY A C 1
ATOM 723 O O . GLY A 1 90 ? -7.613 -6.715 12.224 1.00 90.69 90 GLY A O 1
ATOM 724 N N . VAL A 1 91 ? -7.090 -4.617 11.618 1.00 91.06 91 VAL A N 1
ATOM 725 C CA . VAL A 1 91 ? -7.758 -4.651 10.299 1.00 91.06 91 VAL A CA 1
ATOM 726 C C . VAL A 1 91 ? -6.809 -4.994 9.139 1.00 91.06 91 VAL A C 1
ATOM 728 O O . VAL A 1 91 ? -7.142 -4.770 7.973 1.00 91.06 91 VAL A O 1
ATOM 731 N N . CYS A 1 92 ? -5.626 -5.536 9.442 1.00 91.31 92 CYS A N 1
ATOM 732 C CA . CYS A 1 92 ? -4.613 -5.963 8.472 1.00 91.31 92 CYS A CA 1
ATOM 733 C C . CYS A 1 92 ? -4.082 -4.843 7.551 1.00 91.31 92 CYS A C 1
ATOM 735 O O . CYS A 1 92 ? -3.659 -5.100 6.419 1.00 91.31 92 CYS A O 1
ATOM 737 N N . LEU A 1 93 ? -4.087 -3.591 8.015 1.00 90.12 93 LEU A N 1
ATOM 738 C CA . LEU A 1 93 ? -3.466 -2.461 7.324 1.00 90.12 93 LEU A CA 1
ATOM 739 C C . LEU A 1 93 ? -2.059 -2.222 7.875 1.00 90.12 93 LEU A C 1
ATOM 741 O O . LEU A 1 93 ? -1.864 -1.630 8.934 1.00 90.12 93 LEU A O 1
ATOM 745 N N . TYR A 1 94 ? -1.070 -2.671 7.107 1.00 88.50 94 TYR A N 1
ATOM 746 C CA . TYR A 1 94 ? 0.346 -2.570 7.450 1.00 88.50 94 TYR A CA 1
ATOM 747 C C . TYR A 1 94 ? 1.045 -1.515 6.599 1.00 88.50 94 TYR A C 1
ATOM 749 O O . TYR A 1 94 ? 0.775 -1.380 5.403 1.00 88.50 94 TYR A O 1
ATOM 757 N N . ALA A 1 95 ? 2.014 -0.825 7.197 1.00 83.81 95 ALA A N 1
ATOM 758 C CA . ALA A 1 95 ? 2.949 -0.015 6.434 1.00 83.81 95 ALA A CA 1
ATOM 759 C C . ALA A 1 95 ? 3.796 -0.919 5.522 1.00 83.81 95 ALA A C 1
ATOM 761 O O . ALA A 1 95 ? 4.304 -1.960 5.944 1.00 83.81 95 ALA A O 1
ATOM 762 N N . ARG A 1 96 ? 3.957 -0.515 4.263 1.00 85.00 96 ARG A N 1
ATOM 763 C CA . ARG A 1 96 ? 4.832 -1.168 3.282 1.00 85.00 96 ARG A CA 1
ATOM 764 C C . ARG A 1 96 ? 5.716 -0.111 2.638 1.00 85.00 96 ARG A C 1
ATOM 766 O O . ARG A 1 96 ? 5.317 1.046 2.521 1.00 85.00 96 ARG A O 1
ATOM 773 N N . ARG A 1 97 ? 6.911 -0.512 2.209 1.00 83.25 97 ARG A N 1
ATOM 774 C CA . ARG A 1 97 ? 7.771 0.353 1.399 1.00 83.25 97 ARG A CA 1
ATOM 775 C C . ARG A 1 97 ? 7.252 0.340 -0.044 1.00 83.25 97 ARG A C 1
ATOM 777 O O . ARG A 1 97 ? 7.017 -0.753 -0.562 1.00 83.25 97 ARG A O 1
ATOM 784 N N . PRO A 1 98 ? 7.024 1.505 -0.675 1.00 81.69 98 PRO A N 1
ATOM 785 C CA . PRO A 1 98 ? 6.661 1.542 -2.085 1.00 81.69 98 PRO A CA 1
ATOM 786 C C . PRO A 1 98 ? 7.802 0.960 -2.923 1.00 81.69 98 PRO A C 1
ATOM 788 O O . PRO A 1 98 ? 8.975 1.150 -2.602 1.00 81.69 98 PRO A O 1
ATOM 791 N N . MET A 1 99 ? 7.453 0.250 -3.994 1.00 82.38 99 MET A N 1
ATOM 792 C CA . MET A 1 99 ? 8.435 -0.228 -4.962 1.00 82.38 99 MET A CA 1
ATOM 793 C C . MET A 1 99 ? 9.039 0.966 -5.705 1.00 82.38 99 MET A C 1
ATOM 795 O O . MET A 1 99 ? 8.316 1.880 -6.110 1.00 82.38 99 MET A O 1
ATOM 799 N N . VAL A 1 100 ? 10.360 0.957 -5.877 1.00 81.25 100 VAL A N 1
ATOM 800 C CA . VAL A 1 100 ? 11.050 1.932 -6.723 1.00 81.25 100 VAL A CA 1
ATOM 801 C C . VAL A 1 100 ? 10.843 1.507 -8.172 1.00 81.25 100 VAL A C 1
ATOM 803 O O . VAL A 1 100 ? 11.239 0.412 -8.558 1.00 81.25 100 VAL A O 1
ATOM 806 N N . CYS A 1 101 ? 10.201 2.364 -8.963 1.00 79.62 101 CYS A N 1
ATOM 807 C CA . CYS A 1 101 ? 9.889 2.088 -10.362 1.00 79.62 101 CYS A CA 1
ATOM 808 C C . CYS A 1 101 ? 10.500 3.158 -11.268 1.00 79.62 101 CYS A C 1
ATOM 810 O O . CYS A 1 101 ? 10.491 4.345 -10.932 1.00 79.62 101 CYS A O 1
ATOM 812 N N . VAL A 1 102 ? 10.954 2.748 -12.455 1.00 85.69 102 VAL A N 1
ATOM 813 C CA . VAL A 1 102 ? 11.372 3.681 -13.508 1.00 85.69 102 VAL A CA 1
ATOM 814 C C . VAL A 1 102 ? 10.172 4.534 -13.931 1.00 85.69 102 VAL A C 1
ATOM 816 O O . VAL A 1 102 ? 9.076 4.023 -14.179 1.00 85.69 102 VAL A O 1
ATOM 819 N N . ARG A 1 103 ? 10.356 5.858 -14.011 1.00 86.81 103 ARG A N 1
ATOM 820 C CA . ARG A 1 103 ? 9.278 6.779 -14.389 1.00 86.81 103 ARG A CA 1
ATOM 821 C C . ARG A 1 103 ? 8.988 6.661 -15.885 1.00 86.81 103 ARG A C 1
ATOM 823 O O . ARG A 1 103 ? 9.762 7.111 -16.721 1.00 86.81 103 ARG A O 1
ATOM 830 N N . LEU A 1 104 ? 7.833 6.094 -16.220 1.00 88.38 104 LEU A N 1
ATOM 831 C CA . LEU A 1 104 ? 7.396 5.946 -17.608 1.00 88.38 104 LEU A CA 1
ATOM 832 C C . LEU A 1 104 ? 6.630 7.181 -18.095 1.00 88.38 104 LEU A C 1
ATOM 834 O O . LEU A 1 104 ? 5.652 7.607 -17.462 1.00 88.38 104 LEU A O 1
ATOM 838 N N . THR A 1 105 ? 7.036 7.699 -19.257 1.00 91.31 105 THR A N 1
ATOM 839 C CA . THR A 1 105 ? 6.275 8.688 -20.032 1.00 91.31 105 THR A CA 1
ATOM 840 C C . THR A 1 105 ? 5.051 8.033 -20.683 1.00 91.31 105 THR A C 1
ATOM 842 O O . THR A 1 105 ? 4.946 6.805 -20.748 1.00 91.31 105 THR A O 1
ATOM 845 N N . SER A 1 106 ? 4.106 8.834 -21.185 1.00 90.88 106 SER A N 1
ATOM 846 C CA . SER A 1 106 ? 2.926 8.312 -21.893 1.00 90.88 106 SER A CA 1
ATOM 847 C C . SER A 1 106 ? 3.304 7.490 -23.130 1.00 90.88 106 SER A C 1
ATOM 849 O O . SER A 1 106 ? 2.690 6.455 -23.375 1.00 90.88 106 SER A O 1
ATOM 851 N N . ARG A 1 107 ? 4.355 7.906 -23.854 1.00 89.50 107 ARG A N 1
ATOM 852 C CA . ARG A 1 107 ? 4.910 7.163 -24.994 1.00 89.50 107 ARG A CA 1
ATOM 853 C C . ARG A 1 107 ? 5.430 5.794 -24.561 1.00 89.50 107 ARG A C 1
ATOM 855 O O . ARG A 1 107 ? 4.954 4.794 -25.079 1.00 89.50 107 ARG A O 1
ATOM 862 N N . HIS A 1 108 ? 6.282 5.737 -23.530 1.00 86.50 108 HIS A N 1
ATOM 863 C CA . HIS A 1 108 ? 6.808 4.460 -23.025 1.00 86.50 108 HIS A CA 1
ATOM 864 C C . HIS A 1 108 ? 5.685 3.491 -22.636 1.00 86.50 108 HIS A C 1
ATOM 866 O O . HIS A 1 108 ? 5.768 2.299 -22.905 1.00 86.50 108 HIS A O 1
ATOM 872 N N . ARG A 1 109 ? 4.602 3.987 -22.019 1.00 86.44 109 ARG A N 1
ATOM 873 C CA . ARG A 1 109 ? 3.464 3.131 -21.643 1.00 86.44 109 ARG A CA 1
ATOM 874 C C . ARG A 1 109 ? 2.742 2.545 -22.849 1.00 86.44 109 ARG A C 1
ATOM 876 O O . ARG A 1 109 ? 2.310 1.403 -22.751 1.00 86.44 109 ARG A O 1
ATOM 883 N N . ARG A 1 110 ? 2.577 3.309 -23.933 1.00 87.38 110 ARG A N 1
ATOM 884 C CA . ARG A 1 110 ? 1.930 2.830 -25.162 1.00 87.38 110 ARG A CA 1
ATOM 885 C C . ARG A 1 110 ? 2.796 1.780 -25.844 1.00 87.38 110 ARG A C 1
ATOM 887 O O . ARG A 1 110 ? 2.319 0.668 -26.030 1.00 87.38 110 ARG A O 1
ATOM 894 N N . ASP A 1 111 ? 4.063 2.102 -26.088 1.00 84.62 111 ASP A N 1
ATOM 895 C CA . ASP A 1 111 ? 4.996 1.224 -26.799 1.00 84.62 111 ASP A CA 1
ATOM 896 C C . ASP A 1 111 ? 5.141 -0.122 -26.048 1.00 84.62 111 ASP A C 1
ATOM 898 O O . ASP A 1 111 ? 5.049 -1.199 -26.630 1.00 84.62 111 ASP A O 1
ATOM 902 N N . ARG A 1 112 ? 5.207 -0.089 -24.707 1.00 84.94 112 ARG A N 1
ATOM 903 C CA . ARG A 1 112 ? 5.182 -1.302 -23.864 1.00 84.94 112 ARG A CA 1
ATOM 904 C C . ARG A 1 112 ? 3.881 -2.099 -23.937 1.00 84.94 112 ARG A C 1
ATOM 906 O O . ARG A 1 112 ? 3.884 -3.303 -23.688 1.00 84.94 112 ARG A O 1
ATOM 913 N N . ARG A 1 113 ? 2.748 -1.434 -24.161 1.00 82.44 113 ARG A N 1
ATOM 914 C CA . ARG A 1 113 ? 1.431 -2.079 -24.239 1.00 82.44 113 ARG A CA 1
ATOM 915 C C . ARG A 1 113 ? 1.231 -2.751 -25.591 1.00 82.44 113 ARG A C 1
ATOM 917 O O . ARG A 1 113 ? 0.616 -3.808 -25.617 1.00 82.44 113 ARG A O 1
ATOM 924 N N . GLU A 1 114 ? 1.760 -2.152 -26.653 1.00 82.44 114 GLU A N 1
ATOM 925 C CA . GLU A 1 114 ? 1.789 -2.712 -28.010 1.00 82.44 114 GLU A CA 1
ATOM 926 C C . GLU A 1 114 ? 2.744 -3.904 -28.105 1.00 82.44 114 GLU A C 1
ATOM 928 O O . GLU A 1 114 ? 2.404 -4.910 -28.716 1.00 82.44 114 GLU A O 1
ATOM 933 N N . TRP A 1 115 ? 3.888 -3.844 -27.417 1.00 76.75 115 TRP A N 1
ATOM 934 C CA . TRP A 1 115 ? 4.855 -4.946 -27.393 1.00 76.75 115 TRP A CA 1
ATOM 935 C C . TRP A 1 115 ? 4.386 -6.176 -26.593 1.00 76.75 115 TRP A C 1
ATOM 937 O O . TRP A 1 115 ? 4.897 -7.281 -26.758 1.00 76.75 115 TRP A O 1
ATOM 947 N N . ARG A 1 116 ? 3.423 -6.014 -25.678 1.00 70.31 116 ARG A N 1
ATOM 948 C CA . ARG A 1 116 ? 2.942 -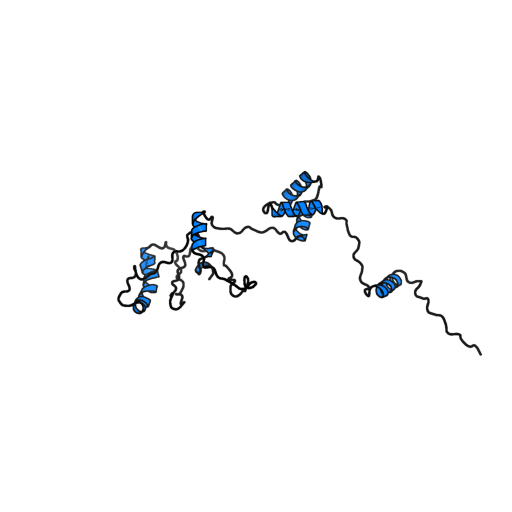7.114 -24.832 1.00 70.31 116 ARG A CA 1
ATOM 949 C C . ARG A 1 116 ? 2.172 -8.154 -25.647 1.00 70.31 116 ARG A C 1
ATOM 951 O O . ARG A 1 116 ? 1.129 -7.857 -26.216 1.00 70.31 116 ARG A O 1
ATOM 958 N N . ILE A 1 117 ? 2.591 -9.412 -25.543 1.00 63.81 117 ILE A N 1
ATOM 959 C CA . ILE A 1 117 ? 1.809 -10.561 -26.011 1.00 63.81 117 ILE A CA 1
ATOM 960 C C . ILE A 1 117 ? 0.750 -10.908 -24.950 1.00 63.81 117 ILE A C 1
ATOM 962 O O . ILE A 1 117 ? 1.065 -11.099 -23.770 1.00 63.81 117 ILE A O 1
ATOM 966 N N . PHE A 1 118 ? -0.525 -10.984 -25.344 1.00 55.62 118 PHE A N 1
ATOM 967 C CA . PHE A 1 118 ? -1.598 -11.436 -24.455 1.00 55.62 118 PHE A CA 1
ATOM 968 C C . PHE A 1 118 ? -1.523 -12.953 -24.263 1.00 55.62 118 PHE A C 1
ATOM 970 O O . PHE A 1 118 ? -1.882 -13.720 -25.149 1.00 55.62 118 PHE A O 1
ATOM 977 N N . ILE A 1 119 ? -1.102 -13.389 -23.075 1.00 55.91 119 ILE A N 1
ATOM 978 C CA . ILE A 1 119 ? -1.156 -14.801 -22.686 1.00 55.91 119 ILE A CA 1
ATOM 979 C C . ILE A 1 119 ? -2.484 -15.045 -21.965 1.00 55.91 119 ILE A C 1
ATOM 981 O O . ILE A 1 119 ? -2.651 -14.669 -20.800 1.00 55.91 119 ILE A O 1
ATOM 985 N N . TRP A 1 120 ? -3.435 -15.673 -22.656 1.00 50.09 120 TRP A N 1
ATOM 986 C CA . TRP A 1 120 ? -4.677 -16.138 -22.044 1.00 50.09 120 TRP A CA 1
ATOM 987 C C . TRP A 1 120 ? -4.380 -17.321 -21.124 1.00 50.09 120 TRP A C 1
ATOM 989 O O . TRP A 1 120 ? -3.741 -18.292 -21.521 1.00 50.09 120 TRP A O 1
ATOM 999 N N . ARG A 1 121 ? -4.817 -17.225 -19.866 1.00 59.84 121 ARG A N 1
ATOM 1000 C CA . ARG A 1 121 ? -4.617 -18.269 -18.856 1.00 59.84 121 ARG A CA 1
ATOM 1001 C C . ARG A 1 121 ? -5.939 -18.618 -18.191 1.00 59.84 121 ARG A C 1
ATOM 1003 O O . ARG A 1 121 ? -6.780 -17.741 -17.986 1.00 59.84 121 ARG A O 1
ATOM 1010 N N . SER A 1 122 ? -6.093 -19.890 -17.827 1.00 62.41 122 SER A N 1
ATOM 1011 C CA . SER A 1 122 ? -7.249 -20.354 -17.062 1.00 62.41 122 SER A CA 1
ATOM 1012 C C . SER A 1 122 ? -7.341 -19.615 -15.723 1.00 62.41 122 SER A C 1
ATOM 1014 O O . SER A 1 122 ? -6.337 -19.296 -15.073 1.00 62.41 122 SER A O 1
ATOM 1016 N N . ARG A 1 123 ? -8.566 -19.298 -15.310 1.00 60.69 123 ARG A N 1
ATOM 1017 C CA . ARG A 1 123 ? -8.842 -18.542 -14.087 1.00 60.69 123 ARG A CA 1
ATOM 1018 C C . ARG A 1 123 ? -8.302 -19.315 -12.874 1.00 60.69 123 ARG A C 1
ATOM 1020 O O . ARG A 1 123 ? -8.757 -20.411 -12.590 1.00 60.69 123 ARG A O 1
ATOM 1027 N N . GLY A 1 124 ? -7.349 -18.722 -12.150 1.00 67.12 124 GLY A N 1
ATOM 1028 C CA . GLY A 1 124 ? -6.723 -19.317 -10.957 1.00 67.12 124 GLY A CA 1
ATOM 1029 C C . GLY A 1 124 ? -5.252 -19.709 -11.130 1.00 67.12 124 GLY A C 1
ATOM 1030 O O . GLY A 1 124 ? -4.539 -19.807 -10.138 1.00 67.12 124 GLY A O 1
ATOM 1031 N N . SER A 1 125 ? -4.734 -19.804 -12.360 1.00 63.47 125 SER A N 1
ATOM 1032 C CA . SER A 1 125 ? -3.329 -20.178 -12.607 1.00 63.47 125 SER A CA 1
ATOM 1033 C C . SER A 1 125 ? -2.343 -18.997 -12.553 1.00 63.47 125 SER A C 1
ATOM 1035 O O . SER A 1 125 ? -1.209 -19.115 -13.019 1.00 63.47 125 SER A O 1
ATOM 1037 N N . ARG A 1 126 ? -2.782 -17.826 -12.066 1.00 52.12 126 ARG A N 1
ATOM 1038 C CA . ARG A 1 126 ? -2.031 -16.556 -12.142 1.00 52.12 126 ARG A CA 1
ATOM 1039 C C . ARG A 1 126 ? -0.778 -16.545 -11.258 1.00 52.12 126 ARG A C 1
ATOM 1041 O O . ARG A 1 126 ? 0.178 -15.872 -11.610 1.00 52.12 126 ARG A O 1
ATOM 1048 N N . ASN A 1 127 ? -0.793 -17.308 -10.166 1.00 56.66 127 ASN A N 1
ATOM 1049 C CA . ASN A 1 127 ? 0.293 -17.390 -9.185 1.00 56.66 127 ASN A CA 1
ATOM 1050 C C . ASN A 1 127 ? 0.898 -18.802 -9.126 1.00 56.66 127 ASN A C 1
ATOM 1052 O O . ASN A 1 127 ? 1.304 -19.247 -8.057 1.00 56.66 127 ASN A O 1
ATOM 1056 N N . ASN A 1 128 ? 0.883 -19.552 -10.235 1.00 57.88 128 ASN A N 1
ATOM 1057 C CA . ASN A 1 128 ? 1.529 -20.862 -10.250 1.00 57.88 128 ASN A CA 1
ATOM 1058 C C . ASN A 1 128 ? 3.047 -20.655 -10.040 1.00 57.88 128 ASN A C 1
ATOM 1060 O O . ASN A 1 128 ? 3.650 -19.926 -10.831 1.00 57.88 128 ASN A O 1
ATOM 1064 N N . PRO A 1 129 ? 3.651 -21.260 -8.998 1.00 55.50 129 PRO A N 1
ATOM 1065 C CA . PRO A 1 129 ? 5.060 -21.072 -8.657 1.00 55.50 129 PRO A CA 1
ATOM 1066 C C . PRO A 1 129 ? 6.022 -21.479 -9.779 1.00 55.50 129 PRO A C 1
ATOM 1068 O O . PRO A 1 129 ? 7.121 -20.948 -9.833 1.00 55.50 129 PRO A O 1
ATOM 1071 N N . ALA A 1 130 ? 5.595 -22.313 -10.735 1.00 49.75 130 ALA A N 1
ATOM 1072 C CA . ALA A 1 130 ? 6.363 -22.613 -11.949 1.00 49.75 130 ALA A CA 1
ATOM 1073 C C . ALA A 1 130 ? 6.626 -21.383 -12.849 1.00 49.75 130 ALA A C 1
ATOM 1075 O O . ALA A 1 130 ? 7.421 -21.467 -13.777 1.00 49.75 130 ALA A O 1
ATOM 1076 N N . PHE A 1 131 ? 5.942 -20.258 -12.608 1.00 43.25 131 PHE A N 1
ATOM 1077 C CA . PHE A 1 131 ? 6.082 -19.004 -13.360 1.00 43.25 131 PHE A CA 1
ATOM 1078 C C . PHE A 1 131 ? 6.411 -17.803 -12.459 1.00 43.25 131 PHE A C 1
ATOM 1080 O O . PHE A 1 131 ? 6.243 -16.655 -12.874 1.00 43.25 131 PHE A O 1
ATOM 1087 N N . VAL A 1 132 ? 6.804 -18.056 -11.209 1.00 42.12 132 VAL A N 1
ATOM 1088 C CA . VAL A 1 132 ? 7.238 -17.032 -10.256 1.00 42.12 132 VAL A CA 1
ATOM 1089 C C . VAL A 1 132 ? 8.741 -17.193 -10.090 1.00 42.12 132 VAL A C 1
ATOM 1091 O O . VAL A 1 132 ? 9.190 -18.168 -9.499 1.00 42.12 132 VAL A O 1
ATOM 1094 N N . HIS A 1 133 ? 9.505 -16.241 -10.617 1.00 46.84 133 HIS A N 1
ATOM 1095 C CA . HIS A 1 133 ? 10.954 -16.195 -10.441 1.00 46.84 133 HIS A CA 1
ATOM 1096 C C . HIS A 1 133 ? 11.298 -15.245 -9.291 1.00 46.84 133 HIS A C 1
ATOM 1098 O O . HIS A 1 133 ? 10.662 -14.199 -9.121 1.00 46.84 133 HIS A O 1
ATOM 1104 N N . GLU A 1 134 ? 12.268 -15.632 -8.467 1.00 41.53 134 GLU A N 1
ATOM 1105 C CA . GLU A 1 134 ? 12.817 -14.777 -7.420 1.00 41.53 134 GLU A CA 1
ATOM 1106 C C . GLU A 1 134 ? 13.740 -13.736 -8.067 1.00 41.53 134 GLU A C 1
ATOM 1108 O O . GLU A 1 134 ? 14.697 -14.089 -8.741 1.00 41.53 134 GLU A O 1
ATOM 1113 N N . SER A 1 135 ? 13.441 -12.445 -7.900 1.00 49.44 135 SER A N 1
ATOM 1114 C CA . SER A 1 135 ? 14.271 -11.363 -8.441 1.00 49.44 135 SER A CA 1
ATOM 1115 C C . SER A 1 135 ? 15.369 -10.978 -7.442 1.00 49.44 135 SER A C 1
ATOM 1117 O O . SER A 1 135 ? 15.054 -10.545 -6.325 1.00 49.44 135 SER A O 1
ATOM 1119 N N . VAL A 1 136 ? 16.639 -11.077 -7.836 1.00 44.16 136 VAL A N 1
ATOM 1120 C CA . VAL A 1 136 ? 17.791 -10.633 -7.030 1.00 44.16 136 VAL A CA 1
ATOM 1121 C C . VAL A 1 136 ? 17.940 -9.102 -7.005 1.00 44.16 136 VAL A C 1
ATOM 1123 O O . VAL A 1 136 ? 17.356 -8.372 -7.806 1.00 44.16 136 VAL A O 1
ATOM 1126 N N . ARG A 1 137 ? 18.689 -8.576 -6.022 1.00 42.88 137 ARG A N 1
ATOM 1127 C CA . ARG A 1 137 ? 18.927 -7.127 -5.888 1.00 42.88 137 ARG A CA 1
ATOM 1128 C C . ARG A 1 137 ? 19.903 -6.638 -6.960 1.00 42.88 137 ARG A C 1
ATOM 1130 O O . ARG A 1 137 ? 21.016 -7.137 -7.045 1.00 42.88 137 ARG A O 1
ATOM 1137 N N . PHE A 1 138 ? 19.515 -5.583 -7.671 1.00 43.91 138 PHE A N 1
ATOM 1138 C CA . PHE A 1 138 ? 20.388 -4.828 -8.570 1.00 43.91 138 PHE A CA 1
ATOM 1139 C C . PHE A 1 138 ? 21.514 -4.133 -7.785 1.00 43.91 138 PHE A C 1
ATOM 1141 O O . PHE A 1 138 ? 21.235 -3.352 -6.868 1.00 43.91 138 PHE A O 1
ATOM 1148 N N . GLY A 1 139 ? 22.774 -4.406 -8.133 1.00 39.19 139 GLY A N 1
ATOM 1149 C CA . GLY A 1 139 ? 23.923 -3.815 -7.444 1.00 39.19 139 GLY A CA 1
ATOM 1150 C C . GLY A 1 139 ? 25.277 -4.383 -7.862 1.00 39.19 139 GLY A C 1
ATOM 1151 O O . GLY A 1 139 ? 25.959 -4.984 -7.043 1.00 39.19 139 GLY A O 1
ATOM 1152 N N . GLY A 1 140 ? 25.678 -4.159 -9.110 1.00 41.31 140 GLY A N 1
ATOM 1153 C CA . GLY A 1 140 ? 27.046 -4.382 -9.581 1.00 41.31 140 GLY A CA 1
ATOM 1154 C C . GLY A 1 140 ? 27.210 -3.726 -10.945 1.00 41.31 140 GLY A C 1
ATOM 1155 O O . GLY A 1 140 ? 26.345 -3.895 -11.796 1.00 41.31 140 GLY A O 1
ATOM 1156 N N . GLY A 1 141 ? 28.262 -2.928 -11.145 1.00 42.88 141 GLY A N 1
ATOM 1157 C CA . GLY A 1 141 ? 28.557 -2.218 -12.401 1.00 42.88 141 GLY A CA 1
ATOM 1158 C C . GLY A 1 141 ? 29.004 -3.134 -13.545 1.00 42.88 141 GLY A C 1
ATOM 1159 O O . GLY A 1 141 ? 29.850 -2.744 -14.340 1.00 42.88 141 GLY A O 1
ATOM 1160 N N . GLU A 1 142 ? 28.472 -4.350 -13.598 1.00 46.75 142 GLU A N 1
ATOM 1161 C CA . GLU A 1 142 ? 28.823 -5.388 -14.555 1.00 46.75 142 GLU A CA 1
ATOM 1162 C C . GLU A 1 142 ? 27.721 -5.452 -15.617 1.00 46.75 142 GLU A C 1
ATOM 1164 O O . GLU A 1 142 ? 26.539 -5.620 -15.308 1.00 46.75 142 GLU A O 1
ATOM 1169 N N . CYS A 1 143 ? 28.098 -5.269 -16.881 1.00 53.06 143 CYS A N 1
ATOM 1170 C CA . CYS A 1 143 ? 27.196 -5.475 -18.008 1.00 53.06 143 CYS A CA 1
ATOM 1171 C C . CYS A 1 143 ? 27.176 -6.965 -18.355 1.00 53.06 143 CYS A C 1
ATOM 1173 O O . CYS A 1 143 ? 28.226 -7.545 -18.631 1.00 53.06 143 CYS A O 1
ATOM 1175 N N . TRP A 1 144 ? 25.979 -7.548 -18.382 1.00 51.62 144 TRP A N 1
ATOM 1176 C CA . TRP A 1 144 ? 25.736 -8.940 -18.750 1.00 51.62 144 TRP A CA 1
ATOM 1177 C C . TRP A 1 144 ? 25.208 -8.967 -20.180 1.00 51.62 144 TRP A C 1
ATOM 1179 O O . TRP A 1 144 ? 24.285 -8.222 -20.522 1.00 51.62 144 TRP A O 1
ATOM 1189 N N . CYS A 1 145 ? 25.776 -9.815 -21.031 1.00 57.59 145 CYS A N 1
ATOM 1190 C CA . CYS A 1 145 ? 25.217 -10.062 -22.356 1.00 57.59 145 CYS A CA 1
ATOM 1191 C C . CYS A 1 145 ? 25.079 -11.561 -22.611 1.00 57.59 145 CYS A C 1
ATOM 1193 O O . CYS A 1 145 ? 25.963 -12.355 -22.297 1.00 57.59 145 CYS A O 1
ATOM 1195 N N . MET A 1 146 ? 23.922 -11.925 -23.157 1.00 55.62 146 MET A N 1
ATOM 1196 C CA . MET A 1 146 ? 23.532 -13.286 -23.491 1.00 55.62 146 MET A CA 1
ATOM 1197 C C . MET A 1 146 ? 22.927 -13.252 -24.889 1.00 55.62 146 MET A C 1
ATOM 1199 O O . MET A 1 146 ? 22.067 -12.414 -25.174 1.00 55.62 146 MET A O 1
ATOM 1203 N N . VAL A 1 147 ? 23.368 -14.153 -25.760 1.00 59.84 147 VAL A N 1
ATOM 1204 C CA . VAL A 1 147 ? 22.769 -14.354 -27.078 1.00 59.84 147 VAL A CA 1
ATOM 1205 C C . VAL A 1 147 ? 21.923 -15.616 -27.005 1.00 59.84 147 VAL A C 1
ATOM 1207 O O . VAL A 1 147 ? 22.339 -16.631 -26.452 1.00 59.84 147 VAL A O 1
ATOM 1210 N N . ALA A 1 148 ? 20.707 -15.542 -27.533 1.00 56.91 148 ALA A N 1
ATOM 1211 C CA . ALA A 1 148 ? 19.791 -16.670 -27.584 1.00 56.91 148 ALA A CA 1
ATOM 1212 C C . ALA A 1 148 ? 19.522 -17.047 -29.042 1.00 56.91 148 ALA A C 1
ATOM 1214 O O . ALA A 1 148 ? 19.292 -16.169 -29.877 1.00 56.91 148 ALA A O 1
ATOM 1215 N N . SER A 1 149 ? 19.528 -18.346 -29.335 1.00 52.81 149 SER A N 1
ATOM 1216 C CA . SER A 1 149 ? 19.111 -18.876 -30.634 1.00 52.81 149 SER A CA 1
ATOM 1217 C C . SER A 1 149 ? 17.581 -18.970 -30.699 1.00 52.81 149 SER A C 1
ATOM 1219 O O . SER A 1 149 ? 16.991 -19.720 -29.913 1.00 52.81 149 SER A O 1
ATOM 1221 N N . PRO A 1 150 ? 16.914 -18.290 -31.652 1.00 49.50 150 PRO A N 1
ATOM 1222 C CA . PRO A 1 150 ? 15.462 -18.387 -31.819 1.00 49.50 150 PRO A CA 1
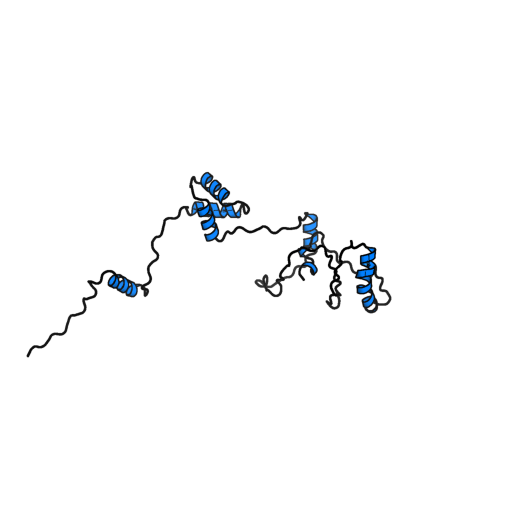ATOM 1223 C C . PRO A 1 150 ? 14.989 -19.786 -32.240 1.00 49.50 150 PRO A C 1
ATOM 1225 O O . PRO A 1 150 ? 13.833 -20.133 -32.018 1.00 49.50 150 PRO A O 1
ATOM 1228 N N . LEU A 1 151 ? 15.869 -20.579 -32.862 1.00 48.12 151 LEU A N 1
ATOM 1229 C CA . LEU A 1 151 ? 15.538 -21.881 -33.452 1.00 48.12 151 LEU A CA 1
ATOM 1230 C C . LEU A 1 151 ? 15.675 -23.039 -32.460 1.00 48.12 151 LEU A C 1
ATOM 1232 O O . LEU A 1 151 ? 14.939 -24.016 -32.553 1.00 48.12 151 LEU A O 1
ATOM 1236 N N . THR A 1 152 ? 16.614 -22.945 -31.518 1.00 51.59 152 THR A N 1
ATOM 1237 C CA . THR A 1 152 ? 16.938 -24.044 -30.592 1.00 51.59 152 THR A CA 1
ATOM 1238 C C . THR A 1 152 ? 16.621 -23.723 -29.137 1.00 51.59 152 THR A C 1
ATOM 1240 O O . THR A 1 152 ? 16.710 -24.612 -28.295 1.00 51.59 152 THR A O 1
ATOM 1243 N N . GLY A 1 153 ? 16.277 -22.470 -28.814 1.00 53.03 153 GLY A N 1
ATOM 1244 C CA . GLY A 1 153 ? 16.101 -22.024 -27.428 1.00 53.03 153 GLY A CA 1
ATOM 1245 C C . GLY A 1 153 ? 17.388 -22.103 -26.598 1.00 53.03 153 GLY A C 1
ATOM 1246 O O . GLY A 1 153 ? 17.342 -21.975 -25.379 1.00 53.03 153 GLY A O 1
ATOM 1247 N N . ALA A 1 154 ? 18.534 -22.338 -27.245 1.00 53.72 154 ALA A N 1
ATOM 1248 C CA . ALA A 1 154 ? 19.830 -22.394 -26.595 1.00 53.72 154 ALA A CA 1
ATOM 1249 C C . ALA A 1 154 ? 20.296 -20.977 -26.244 1.00 53.72 154 ALA A C 1
ATOM 1251 O O . ALA A 1 154 ? 20.212 -20.061 -27.070 1.00 53.72 154 ALA A O 1
ATOM 1252 N N . HIS A 1 155 ? 20.803 -20.823 -25.027 1.00 56.72 155 HIS A N 1
ATOM 1253 C CA . HIS A 1 155 ? 21.426 -19.603 -24.535 1.00 56.72 155 HIS A CA 1
ATOM 1254 C C . HIS A 1 155 ? 22.942 -19.783 -24.526 1.00 56.72 155 HIS A C 1
ATOM 1256 O O . HIS A 1 155 ? 23.434 -20.856 -24.181 1.00 56.72 155 HIS A O 1
ATOM 1262 N N . THR A 1 156 ? 23.678 -18.747 -24.918 1.00 61.06 156 THR A N 1
ATOM 1263 C CA . THR A 1 156 ? 25.131 -18.719 -24.730 1.00 61.06 156 THR A CA 1
ATOM 1264 C C . THR A 1 156 ? 25.481 -18.380 -23.288 1.00 61.06 156 THR A C 1
ATOM 1266 O O . THR A 1 156 ? 24.714 -17.686 -22.618 1.00 61.06 156 THR A O 1
ATOM 1269 N N . ASP A 1 157 ? 26.664 -18.808 -22.845 1.00 59.97 157 ASP A N 1
ATOM 1270 C CA . ASP A 1 157 ? 27.220 -18.413 -21.550 1.00 59.97 157 ASP A CA 1
ATOM 1271 C C . ASP A 1 157 ? 27.206 -16.888 -21.389 1.00 59.97 157 ASP A C 1
ATOM 1273 O O . ASP A 1 157 ? 27.379 -16.136 -22.357 1.00 59.97 157 ASP A O 1
ATOM 1277 N N . ILE A 1 158 ? 26.955 -16.429 -20.161 1.00 60.75 158 ILE A N 1
ATOM 1278 C CA . ILE A 1 158 ? 26.851 -15.000 -19.892 1.00 60.75 158 ILE A CA 1
ATOM 1279 C C . ILE A 1 158 ? 28.250 -14.386 -19.837 1.00 60.75 158 ILE A C 1
ATOM 1281 O O . ILE A 1 158 ? 29.104 -14.819 -19.063 1.00 60.75 158 ILE A O 1
ATOM 1285 N N . TYR A 1 159 ? 28.469 -13.334 -20.624 1.00 62.59 159 TYR A N 1
ATOM 1286 C CA . TYR A 1 159 ? 29.729 -12.597 -20.617 1.00 62.59 159 TYR A CA 1
ATOM 1287 C C . TYR A 1 159 ? 29.677 -11.466 -19.588 1.00 62.59 159 TYR A C 1
ATOM 1289 O O . TYR A 1 159 ? 28.813 -10.590 -19.669 1.00 62.59 159 TYR A O 1
ATOM 1297 N N . ILE A 1 160 ? 30.631 -11.485 -18.652 1.00 62.84 160 ILE A N 1
ATOM 1298 C CA . ILE A 1 160 ? 30.821 -10.462 -17.617 1.00 62.84 160 ILE A CA 1
ATOM 1299 C C . ILE A 1 160 ? 31.928 -9.510 -18.070 1.00 62.84 160 ILE A C 1
ATOM 1301 O O . ILE A 1 160 ? 33.082 -9.913 -18.225 1.00 62.84 160 ILE A O 1
ATOM 1305 N N . ILE A 1 161 ? 31.587 -8.239 -18.264 1.00 63.38 161 ILE A N 1
ATOM 1306 C CA . ILE A 1 161 ? 32.548 -7.194 -18.637 1.00 63.38 161 ILE A CA 1
ATOM 1307 C C . ILE A 1 161 ? 33.036 -6.516 -17.360 1.00 63.38 161 ILE A C 1
ATOM 1309 O O . ILE A 1 161 ? 32.237 -5.907 -16.648 1.00 63.38 161 ILE A O 1
ATOM 1313 N N . ARG A 1 162 ? 34.338 -6.621 -17.073 1.00 56.47 162 ARG A N 1
ATOM 1314 C CA . ARG A 1 162 ? 34.967 -6.017 -15.891 1.00 56.47 162 ARG A CA 1
ATOM 1315 C C . ARG A 1 162 ? 35.803 -4.793 -16.266 1.00 56.47 162 ARG A C 1
ATOM 1317 O O . ARG A 1 162 ? 36.483 -4.792 -17.288 1.00 56.47 162 ARG A O 1
ATOM 1324 N N . ASP A 1 163 ? 35.720 -3.778 -15.410 1.00 57.53 163 ASP A N 1
ATOM 1325 C CA . ASP A 1 163 ? 36.664 -2.664 -15.233 1.00 57.53 163 ASP A CA 1
ATOM 1326 C C . ASP A 1 163 ? 36.893 -1.669 -16.392 1.00 57.53 163 ASP A C 1
ATOM 1328 O O . ASP A 1 163 ? 37.553 -0.653 -16.181 1.00 57.53 163 ASP A O 1
ATOM 1332 N N . GLU A 1 164 ? 36.284 -1.850 -17.571 1.00 65.62 164 GLU A N 1
ATOM 1333 C CA . GLU A 1 164 ? 36.374 -0.882 -18.676 1.00 65.62 164 GLU A CA 1
ATOM 1334 C C . GLU A 1 164 ? 35.033 -0.614 -19.392 1.00 65.62 164 GLU A C 1
ATOM 1336 O O . GLU A 1 164 ? 34.201 -1.516 -19.530 1.00 65.62 164 GLU A O 1
ATOM 1341 N N . PRO A 1 165 ? 34.803 0.617 -19.897 1.00 67.69 165 PRO A N 1
ATOM 1342 C CA . PRO A 1 165 ? 33.584 0.955 -20.623 1.00 67.69 165 PRO A CA 1
ATOM 1343 C C . PRO A 1 165 ? 33.480 0.176 -21.941 1.00 67.69 165 PRO A C 1
ATOM 1345 O O . PRO A 1 165 ? 34.356 0.235 -22.809 1.00 67.69 165 PRO A O 1
ATOM 1348 N N . LEU A 1 166 ? 32.353 -0.513 -22.124 1.00 71.25 166 LEU A N 1
ATOM 1349 C CA . LEU A 1 166 ? 32.051 -1.257 -23.341 1.00 71.25 166 LEU A CA 1
ATOM 1350 C C . LEU A 1 166 ? 31.848 -0.299 -24.528 1.00 71.25 166 LEU A C 1
ATOM 1352 O O . LEU A 1 166 ? 30.769 0.250 -24.743 1.00 71.25 166 LEU A O 1
ATOM 1356 N N . THR A 1 167 ? 32.900 -0.112 -25.322 1.00 76.00 167 THR A N 1
ATOM 1357 C CA . THR A 1 167 ? 32.834 0.640 -26.582 1.00 76.00 167 THR A CA 1
ATOM 1358 C C . THR A 1 167 ? 32.219 -0.229 -27.685 1.00 76.00 167 THR A C 1
ATOM 1360 O O . THR A 1 167 ? 32.388 -1.449 -27.683 1.00 76.00 167 THR A O 1
ATOM 1363 N N . ALA A 1 168 ? 31.554 0.383 -28.671 1.00 71.56 168 ALA A N 1
ATOM 1364 C CA . ALA A 1 168 ? 30.908 -0.323 -29.785 1.00 71.56 168 ALA A CA 1
ATOM 1365 C C . ALA A 1 168 ? 31.844 -1.310 -30.517 1.00 71.56 168 ALA A C 1
ATOM 1367 O O . ALA A 1 168 ? 31.441 -2.426 -30.840 1.00 71.56 168 ALA A O 1
ATOM 1368 N N . SER A 1 169 ? 33.112 -0.936 -30.720 1.00 74.75 169 SER A N 1
ATOM 1369 C CA . SER A 1 169 ? 34.122 -1.809 -31.334 1.00 74.75 169 SER A CA 1
ATOM 1370 C C . SER A 1 169 ? 34.414 -3.047 -30.484 1.00 74.75 169 SER A C 1
ATOM 1372 O O . SER A 1 169 ? 34.440 -4.156 -31.011 1.00 74.75 169 SER A O 1
ATOM 1374 N N . ARG A 1 170 ? 34.572 -2.882 -29.165 1.00 76.62 170 ARG A N 1
ATOM 1375 C CA . ARG A 1 170 ? 34.808 -4.000 -28.239 1.00 76.62 170 ARG A CA 1
ATOM 1376 C C . ARG A 1 170 ? 33.595 -4.920 -28.179 1.00 76.62 170 ARG A C 1
ATOM 1378 O O . ARG A 1 170 ? 33.738 -6.124 -28.329 1.00 76.62 170 ARG A O 1
ATOM 1385 N N . PHE A 1 171 ? 32.387 -4.361 -28.106 1.00 73.62 171 PHE A N 1
ATOM 1386 C CA . PHE A 1 171 ? 31.153 -5.149 -28.169 1.00 73.62 171 PHE A CA 1
ATOM 1387 C C . PHE A 1 171 ? 31.064 -5.994 -29.447 1.00 73.62 171 PHE A C 1
ATOM 1389 O O . PHE A 1 171 ? 30.733 -7.178 -29.395 1.00 73.62 171 PHE A O 1
ATOM 1396 N N . ARG A 1 172 ? 31.426 -5.417 -30.599 1.00 72.19 172 ARG A N 1
ATOM 1397 C CA . ARG A 1 172 ? 31.444 -6.139 -31.878 1.00 72.19 172 ARG A CA 1
ATOM 1398 C C . ARG A 1 172 ? 32.452 -7.288 -31.875 1.00 72.19 172 ARG A C 1
ATOM 1400 O O . ARG A 1 172 ? 32.099 -8.391 -32.282 1.00 72.19 172 ARG A O 1
ATOM 1407 N N . TYR A 1 173 ? 33.694 -7.036 -31.465 1.00 74.56 173 TYR A N 1
ATOM 1408 C CA . TYR A 1 173 ? 34.797 -7.983 -31.666 1.00 74.56 173 TYR A CA 1
ATOM 1409 C C . TYR A 1 173 ? 35.031 -8.949 -30.506 1.00 74.56 173 TYR A C 1
ATOM 1411 O O . TYR A 1 173 ? 35.414 -10.087 -30.761 1.00 74.56 173 TYR A O 1
ATOM 1419 N N . GLU A 1 174 ? 34.805 -8.520 -29.269 1.00 74.06 174 GLU A N 1
ATOM 1420 C CA . GLU A 1 174 ? 35.069 -9.317 -28.065 1.00 74.06 174 GLU A CA 1
ATOM 1421 C C . GLU A 1 174 ? 33.842 -10.113 -27.619 1.00 74.06 174 GLU A C 1
ATOM 1423 O O . GLU A 1 174 ? 33.995 -11.167 -27.012 1.00 74.06 174 GLU A O 1
ATOM 1428 N N . ILE A 1 175 ? 32.633 -9.637 -27.938 1.00 71.69 175 ILE A N 1
ATOM 1429 C CA . ILE A 1 175 ? 31.383 -10.256 -27.478 1.00 71.69 175 ILE A CA 1
ATOM 1430 C C . ILE A 1 175 ? 30.621 -10.862 -28.647 1.00 71.69 175 ILE A C 1
ATOM 1432 O O . ILE A 1 175 ? 30.441 -12.074 -28.716 1.00 71.69 175 ILE A O 1
ATOM 1436 N N . LEU A 1 176 ? 30.177 -10.044 -29.601 1.00 72.12 176 LEU A N 1
ATOM 1437 C CA . LEU A 1 176 ? 29.274 -10.545 -30.629 1.00 72.12 176 LEU A CA 1
ATOM 1438 C C . LEU A 1 176 ? 29.973 -11.464 -31.637 1.00 72.12 176 LEU A C 1
ATOM 1440 O O . LEU A 1 176 ? 29.398 -12.472 -32.027 1.00 72.12 176 LEU A O 1
ATOM 1444 N N . ARG A 1 177 ? 31.197 -11.154 -32.082 1.00 73.50 177 ARG A N 1
ATOM 1445 C CA . ARG A 1 177 ? 31.884 -11.954 -33.112 1.00 73.50 177 ARG A CA 1
ATOM 1446 C C . ARG A 1 177 ? 32.174 -13.398 -32.661 1.00 73.50 177 ARG A C 1
ATOM 1448 O O . ARG A 1 177 ? 31.827 -14.293 -33.428 1.00 73.50 177 ARG A O 1
ATOM 1455 N N . PRO A 1 178 ? 32.736 -13.667 -31.464 1.00 71.62 178 PRO A N 1
ATOM 1456 C CA . PRO A 1 178 ? 32.959 -15.036 -30.993 1.00 71.62 178 PRO A CA 1
ATOM 1457 C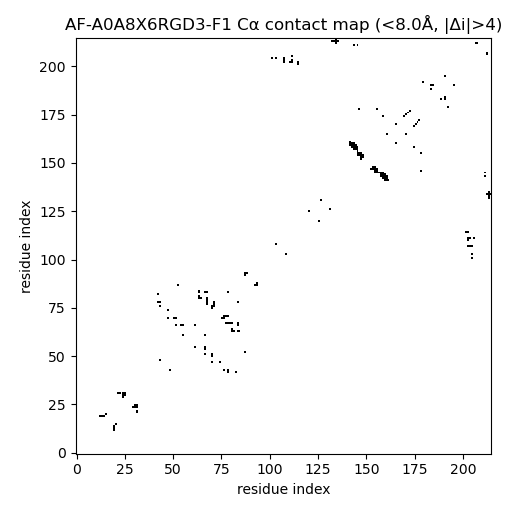 C . PRO A 1 178 ? 31.666 -15.832 -30.840 1.00 71.62 178 PRO A C 1
ATOM 1459 O O . PRO A 1 178 ? 31.669 -17.038 -31.051 1.00 71.62 178 PRO A O 1
ATOM 1462 N N . ILE A 1 179 ? 30.566 -15.155 -30.504 1.00 68.12 179 ILE A N 1
ATOM 1463 C CA . ILE A 1 179 ? 29.267 -15.794 -30.331 1.00 68.12 179 ILE A CA 1
ATOM 1464 C C . ILE A 1 179 ? 28.604 -16.078 -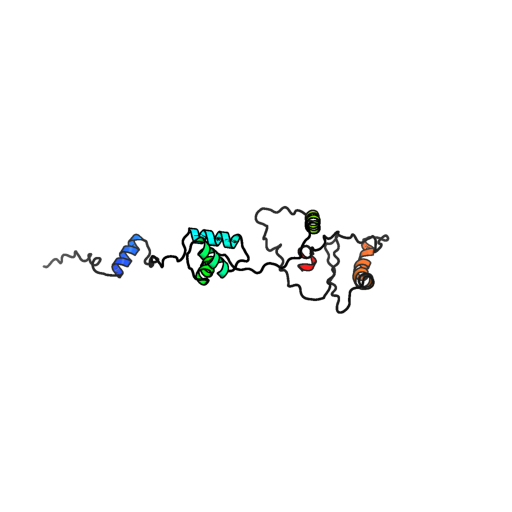31.675 1.00 68.12 179 ILE A C 1
ATOM 1466 O O . ILE A 1 179 ? 28.107 -17.171 -31.880 1.00 68.12 179 ILE A O 1
ATOM 1470 N N . VAL A 1 180 ? 28.572 -15.107 -32.585 1.00 67.94 180 VAL A N 1
ATOM 1471 C CA . VAL A 1 180 ? 27.758 -15.158 -33.806 1.00 67.94 180 VAL A CA 1
ATOM 1472 C C . VAL A 1 180 ? 28.447 -15.940 -34.930 1.00 67.94 180 VAL A C 1
ATOM 1474 O O . VAL A 1 180 ? 27.780 -16.659 -35.671 1.00 67.94 180 VAL A O 1
ATOM 1477 N N . VAL A 1 181 ? 29.777 -15.843 -35.055 1.00 71.44 181 VAL A N 1
ATOM 1478 C CA . VAL A 1 181 ? 30.539 -16.482 -36.148 1.00 71.44 181 VAL A CA 1
ATOM 1479 C C . VAL A 1 181 ? 30.417 -18.015 -36.165 1.00 71.44 181 VAL A C 1
ATOM 1481 O O . VAL A 1 181 ? 30.220 -18.553 -37.252 1.00 71.44 181 VAL A O 1
ATOM 1484 N N . PRO A 1 182 ? 30.455 -18.744 -35.030 1.00 69.69 182 PRO A N 1
ATOM 1485 C CA . PRO A 1 182 ? 30.238 -20.193 -35.025 1.00 69.69 182 PRO A CA 1
ATOM 1486 C C . PRO A 1 182 ? 28.875 -20.632 -35.581 1.00 69.69 182 PRO A C 1
ATOM 1488 O O . PRO A 1 182 ? 28.769 -21.724 -36.133 1.00 69.69 182 PRO A O 1
ATOM 1491 N N . TYR A 1 183 ? 27.843 -19.787 -35.481 1.00 64.12 183 TYR A N 1
ATOM 1492 C CA . TYR A 1 183 ? 26.499 -20.087 -35.994 1.00 64.12 183 TYR A CA 1
ATOM 1493 C C . TYR A 1 183 ? 26.267 -19.591 -37.426 1.00 64.12 183 TYR A C 1
ATOM 1495 O O . TYR A 1 183 ? 25.257 -19.950 -38.029 1.00 64.12 183 TYR A O 1
ATOM 1503 N N . ALA A 1 184 ? 27.199 -18.826 -38.004 1.00 64.88 184 ALA A N 1
ATOM 1504 C CA . ALA A 1 184 ? 27.110 -18.356 -39.387 1.00 64.88 184 ALA A CA 1
ATOM 1505 C C . ALA A 1 184 ? 27.001 -19.526 -40.382 1.00 64.88 184 ALA A C 1
ATOM 1507 O O . ALA A 1 184 ? 26.196 -19.479 -41.306 1.00 64.88 184 ALA A O 1
ATOM 1508 N N . ALA A 1 185 ? 27.727 -20.621 -40.125 1.00 63.31 185 ALA A N 1
ATOM 1509 C CA . ALA A 1 185 ? 27.686 -21.830 -40.948 1.00 63.31 185 ALA A CA 1
ATOM 1510 C C . ALA A 1 185 ? 26.296 -22.498 -40.996 1.00 63.31 185 ALA A C 1
ATOM 1512 O O . ALA A 1 185 ? 25.976 -23.169 -41.971 1.00 63.31 185 ALA A O 1
ATOM 1513 N N . ALA A 1 186 ? 25.458 -22.309 -39.969 1.00 63.12 186 ALA A N 1
ATOM 1514 C CA . ALA A 1 186 ? 24.097 -22.851 -39.928 1.00 63.12 186 ALA A CA 1
ATOM 1515 C C . ALA A 1 186 ? 23.071 -21.970 -40.665 1.00 63.12 186 ALA A C 1
ATOM 1517 O O . ALA A 1 186 ? 21.989 -22.448 -40.999 1.00 63.12 186 ALA A O 1
ATOM 1518 N N . ILE A 1 187 ? 23.395 -20.694 -40.901 1.00 63.56 187 ILE A N 1
ATOM 1519 C CA . ILE A 1 187 ? 22.520 -19.719 -41.573 1.00 63.56 187 ILE A CA 1
ATOM 1520 C C . ILE A 1 187 ? 22.797 -19.681 -43.092 1.00 63.56 187 ILE A C 1
ATOM 1522 O O . ILE A 1 187 ? 21.929 -19.268 -43.858 1.00 63.56 187 ILE A O 1
ATOM 1526 N N . GLY A 1 188 ? 23.952 -20.195 -43.531 1.00 62.09 188 GLY A N 1
ATOM 1527 C CA . GLY A 1 188 ? 24.359 -20.307 -44.935 1.00 62.09 188 GLY A CA 1
ATOM 1528 C C . GLY A 1 188 ? 25.418 -19.276 -45.338 1.00 62.09 188 GLY A C 1
ATOM 1529 O O . GLY A 1 188 ? 25.694 -18.330 -44.598 1.00 62.09 188 GLY A O 1
ATOM 1530 N N . ASP A 1 189 ? 26.007 -19.458 -46.523 1.00 63.25 189 ASP A N 1
ATOM 1531 C CA . ASP A 1 189 ? 27.130 -18.648 -47.039 1.00 63.25 189 ASP A CA 1
ATOM 1532 C C . ASP A 1 189 ? 26.799 -17.149 -47.210 1.00 63.25 189 ASP A C 1
ATOM 1534 O O . ASP A 1 189 ? 27.700 -16.314 -47.294 1.00 63.25 189 ASP A O 1
ATOM 1538 N N . ASP A 1 190 ? 25.512 -16.788 -47.184 1.00 60.88 190 ASP A N 1
ATOM 1539 C CA . ASP A 1 190 ? 25.018 -15.408 -47.255 1.00 60.88 190 ASP A CA 1
ATOM 1540 C C . ASP A 1 190 ? 25.001 -14.682 -45.894 1.00 60.88 190 ASP A C 1
ATOM 1542 O O . ASP A 1 190 ? 24.580 -13.523 -45.808 1.00 60.88 190 ASP A O 1
ATOM 1546 N N . PHE A 1 191 ? 25.450 -15.320 -44.804 1.00 60.34 191 PHE A N 1
ATOM 1547 C CA . PHE A 1 191 ? 25.444 -14.697 -43.483 1.00 60.34 191 PHE A CA 1
ATOM 1548 C C . PHE A 1 191 ? 26.375 -13.476 -43.418 1.00 60.34 191 PHE A C 1
ATOM 1550 O O . PHE A 1 191 ? 27.601 -13.577 -43.321 1.00 60.34 191 PHE A O 1
ATOM 1557 N N . ARG A 1 192 ? 25.771 -12.287 -43.369 1.00 63.88 192 ARG A N 1
ATOM 1558 C CA . ARG A 1 192 ? 26.457 -11.032 -43.056 1.00 63.88 192 ARG A CA 1
ATOM 1559 C C . ARG A 1 192 ? 26.111 -10.619 -41.641 1.00 63.88 192 ARG A C 1
ATOM 1561 O O . ARG A 1 192 ? 24.947 -10.441 -41.307 1.00 63.88 192 ARG A O 1
ATOM 1568 N N . PHE A 1 193 ? 27.128 -10.400 -40.817 1.00 58.19 193 PHE A N 1
ATOM 1569 C CA . PHE A 1 193 ? 26.964 -10.055 -39.403 1.00 58.19 193 PHE A CA 1
ATOM 1570 C C . PHE A 1 193 ? 26.048 -8.838 -39.152 1.00 58.19 193 PHE A C 1
ATOM 1572 O O . PHE A 1 193 ? 25.381 -8.778 -38.127 1.00 58.19 193 PHE A O 1
ATOM 1579 N N . GLU A 1 194 ? 25.997 -7.876 -40.078 1.00 61.41 194 GLU A N 1
ATOM 1580 C CA . GLU A 1 194 ? 25.155 -6.675 -39.956 1.00 61.41 194 GLU A CA 1
ATOM 1581 C C . GLU A 1 194 ? 23.704 -6.888 -40.432 1.00 61.41 194 GLU A C 1
ATOM 1583 O O . GLU A 1 194 ? 22.822 -6.135 -40.031 1.00 61.41 194 GLU A O 1
ATOM 1588 N N . GLU A 1 195 ? 23.435 -7.929 -41.228 1.00 60.66 195 GLU A N 1
ATOM 1589 C CA . GLU A 1 195 ? 22.122 -8.188 -41.848 1.00 60.66 195 GLU A CA 1
ATOM 1590 C C . GLU A 1 195 ? 21.435 -9.450 -41.287 1.00 60.66 195 GLU A C 1
ATOM 1592 O O . GLU A 1 195 ? 20.211 -9.538 -41.272 1.00 60.66 195 GLU A O 1
ATOM 1597 N N . GLY A 1 196 ? 22.203 -10.416 -40.772 1.00 58.34 196 GLY A N 1
ATOM 1598 C CA . GLY A 1 196 ? 21.703 -11.686 -40.237 1.00 58.34 196 GLY A CA 1
ATOM 1599 C C . GLY A 1 196 ? 21.242 -11.636 -38.776 1.00 58.34 196 GLY A C 1
ATOM 1600 O O . GLY A 1 196 ? 20.738 -12.633 -38.260 1.00 58.34 196 GLY A O 1
ATOM 1601 N N . ILE A 1 197 ? 21.409 -10.499 -38.090 1.00 62.03 197 ILE A N 1
ATOM 1602 C CA . ILE A 1 197 ? 20.945 -10.305 -36.710 1.00 62.03 197 ILE A CA 1
ATOM 1603 C C . ILE A 1 197 ? 19.592 -9.594 -36.744 1.00 62.03 197 ILE A C 1
ATOM 1605 O O . ILE A 1 197 ? 19.508 -8.389 -36.977 1.00 62.03 197 ILE A O 1
ATOM 1609 N N . VAL A 1 198 ? 18.519 -10.328 -36.450 1.00 60.94 198 VAL A N 1
ATOM 1610 C CA . VAL A 1 198 ? 17.197 -9.720 -36.266 1.00 60.94 198 VAL A CA 1
ATOM 1611 C C . VAL A 1 198 ? 17.200 -8.924 -34.964 1.00 60.94 198 VAL A C 1
ATOM 1613 O O . VAL A 1 198 ? 17.252 -9.486 -33.867 1.00 60.94 198 VAL A O 1
ATOM 1616 N N . ARG A 1 199 ? 17.129 -7.595 -35.071 1.00 62.78 199 ARG A N 1
ATOM 1617 C CA . ARG A 1 199 ? 16.963 -6.723 -33.908 1.00 62.78 199 ARG A CA 1
ATOM 1618 C C . ARG A 1 199 ? 15.545 -6.875 -33.365 1.00 62.78 199 ARG A C 1
ATOM 1620 O O . ARG A 1 199 ? 14.573 -6.523 -34.025 1.00 62.78 199 ARG A O 1
ATOM 1627 N N . MET A 1 200 ? 15.427 -7.357 -32.133 1.00 66.50 200 MET A N 1
ATOM 1628 C CA . MET A 1 200 ? 14.162 -7.300 -31.409 1.00 66.50 200 MET A CA 1
ATOM 1629 C C . MET A 1 200 ? 13.897 -5.850 -30.980 1.00 66.50 200 MET A C 1
ATOM 1631 O O . MET A 1 200 ? 14.702 -5.252 -30.263 1.00 66.50 200 MET A O 1
ATOM 1635 N N . GLU A 1 201 ? 12.769 -5.284 -31.409 1.00 69.00 201 GLU A N 1
ATOM 1636 C CA . GLU A 1 201 ? 12.337 -3.935 -31.024 1.00 69.00 201 GLU A CA 1
ATOM 1637 C C . GLU A 1 201 ? 11.911 -3.917 -29.551 1.00 69.00 201 GLU A C 1
ATOM 1639 O O . GLU A 1 201 ? 10.747 -4.111 -29.219 1.00 69.00 201 GLU A O 1
ATOM 1644 N N . TRP A 1 202 ? 12.876 -3.754 -28.645 1.00 74.31 202 TRP A N 1
ATOM 1645 C CA . TRP A 1 202 ? 12.646 -3.719 -27.204 1.00 74.31 202 TRP A CA 1
ATOM 1646 C C . TRP A 1 202 ? 12.121 -2.356 -26.736 1.00 74.31 202 TRP A C 1
ATOM 1648 O O . TRP A 1 202 ? 12.782 -1.338 -26.970 1.00 74.31 202 TRP A O 1
ATOM 1658 N N . PRO A 1 203 ? 10.993 -2.287 -26.006 1.00 79.81 203 PRO A N 1
ATOM 1659 C CA . PRO A 1 203 ? 10.462 -1.010 -25.559 1.00 79.81 203 PRO A CA 1
ATOM 1660 C C . PRO A 1 203 ? 11.386 -0.356 -24.522 1.00 79.81 203 PRO A C 1
ATOM 1662 O O . PRO A 1 203 ? 11.731 -0.948 -23.495 1.00 79.81 203 PRO A O 1
ATOM 1665 N N . ALA A 1 204 ? 11.740 0.910 -24.752 1.00 77.19 204 ALA A N 1
ATOM 1666 C CA . ALA A 1 204 ? 12.601 1.686 -23.860 1.00 77.19 204 ALA A CA 1
ATOM 1667 C C . ALA A 1 204 ? 12.091 1.706 -22.403 1.00 77.19 204 ALA A C 1
ATOM 1669 O O . ALA A 1 204 ? 10.885 1.681 -22.143 1.00 77.19 204 ALA A O 1
ATOM 1670 N N . CYS A 1 205 ? 13.019 1.790 -21.442 1.00 77.94 205 CYS A N 1
ATOM 1671 C CA . CYS A 1 205 ? 12.724 1.804 -20.001 1.00 77.94 205 CYS A CA 1
ATOM 1672 C C . CYS A 1 205 ? 11.918 0.580 -19.518 1.00 77.94 205 CYS A C 1
ATOM 1674 O O . CYS A 1 205 ? 11.022 0.715 -18.678 1.00 77.94 205 CYS A O 1
ATOM 1676 N N . SER A 1 206 ? 12.236 -0.609 -20.039 1.00 78.06 206 SER A N 1
ATOM 1677 C CA . SER A 1 206 ? 11.559 -1.862 -19.671 1.00 78.06 206 SER A CA 1
ATOM 1678 C C . SER A 1 206 ? 12.483 -2.924 -19.079 1.00 78.06 206 SER A C 1
ATOM 1680 O O . SER A 1 206 ? 12.547 -4.020 -19.623 1.00 78.06 206 SER A O 1
ATOM 1682 N N . PRO A 1 207 ? 13.189 -2.636 -17.968 1.00 73.75 207 PRO A N 1
ATOM 1683 C CA . PRO A 1 207 ? 14.056 -3.627 -17.327 1.00 73.75 207 PRO A CA 1
ATOM 1684 C C . PRO A 1 207 ? 13.256 -4.824 -16.798 1.00 73.75 207 PRO A C 1
ATOM 1686 O O . PRO A 1 207 ? 13.670 -5.961 -16.936 1.00 73.75 207 PRO A O 1
ATOM 1689 N N . ASP A 1 208 ? 12.041 -4.596 -16.299 1.00 71.69 208 ASP A N 1
ATOM 1690 C CA . ASP A 1 208 ? 11.162 -5.646 -15.781 1.00 71.69 208 ASP A CA 1
ATOM 1691 C C . ASP A 1 208 ? 10.687 -6.639 -16.848 1.00 71.69 208 ASP A C 1
ATOM 1693 O O . ASP A 1 208 ? 10.206 -7.714 -16.504 1.00 71.69 208 ASP A O 1
ATOM 1697 N N . MET A 1 209 ? 10.802 -6.281 -18.128 1.00 70.31 209 MET A N 1
ATOM 1698 C CA . MET A 1 209 ? 10.457 -7.182 -19.219 1.00 70.31 209 MET A CA 1
ATOM 1699 C C . MET A 1 209 ? 11.659 -8.044 -19.615 1.00 70.31 209 MET A C 1
ATOM 1701 O O . MET A 1 209 ? 11.434 -9.105 -20.188 1.00 70.31 209 MET A O 1
ATOM 1705 N N . ASN A 1 210 ? 12.897 -7.621 -19.310 1.00 68.00 210 ASN A N 1
ATOM 1706 C CA . ASN A 1 210 ? 14.123 -8.206 -19.852 1.00 68.00 210 ASN A CA 1
ATOM 1707 C C . ASN A 1 210 ? 14.311 -9.610 -19.267 1.00 68.00 210 ASN A C 1
ATOM 1709 O O . ASN A 1 210 ? 14.441 -9.725 -18.049 1.00 68.00 210 ASN A O 1
ATOM 1713 N N . PRO A 1 211 ? 14.339 -10.670 -20.096 1.00 57.28 211 PRO A N 1
ATOM 1714 C CA . PRO A 1 211 ? 14.502 -12.029 -19.593 1.00 57.28 211 PRO A CA 1
ATOM 1715 C C . PRO A 1 211 ? 15.827 -12.231 -18.845 1.00 57.28 211 PRO A C 1
ATOM 1717 O O . PRO A 1 211 ? 15.892 -13.125 -18.015 1.00 57.28 211 PRO A O 1
ATOM 1720 N N . ILE A 1 212 ? 16.847 -11.398 -19.091 1.00 55.41 212 ILE A N 1
ATOM 1721 C CA . ILE A 1 212 ? 18.166 -11.483 -18.438 1.00 55.41 212 ILE A CA 1
ATOM 1722 C C . ILE A 1 212 ? 18.141 -10.938 -16.998 1.00 55.41 212 ILE A C 1
ATOM 1724 O O . ILE A 1 212 ? 18.935 -11.364 -16.172 1.00 55.41 212 ILE A O 1
ATOM 1728 N N . GLU A 1 213 ? 17.220 -10.030 -16.662 1.00 51.47 213 GLU A N 1
ATOM 1729 C CA . GLU A 1 213 ? 17.169 -9.388 -15.330 1.00 51.47 213 GLU A CA 1
ATOM 1730 C C . GLU A 1 213 ? 16.529 -10.281 -14.252 1.00 51.47 213 GLU A C 1
ATOM 1732 O O . GLU A 1 213 ? 16.469 -9.895 -13.085 1.00 51.47 213 GLU A O 1
ATOM 1737 N N . HIS A 1 214 ? 16.011 -11.452 -14.638 1.00 51.25 214 HIS A N 1
ATOM 1738 C CA . HIS A 1 214 ? 15.317 -12.394 -13.749 1.00 51.25 214 HIS A CA 1
ATOM 1739 C C . HIS A 1 214 ? 15.938 -13.803 -13.768 1.00 51.25 214 HIS A C 1
ATOM 1741 O O . HIS A 1 214 ? 15.246 -14.762 -13.417 1.00 51.25 214 HIS A O 1
ATOM 1747 N N . VAL A 1 215 ? 17.198 -13.922 -14.216 1.00 47.16 215 VAL A N 1
ATOM 1748 C CA . VAL A 1 215 ? 18.006 -15.160 -14.184 1.00 47.16 215 VAL A CA 1
ATOM 1749 C C . VAL A 1 215 ? 18.750 -15.280 -12.860 1.00 47.16 215 VAL A C 1
ATOM 1751 O O . VAL A 1 215 ? 19.256 -14.243 -12.375 1.00 47.16 215 VAL A O 1
#

Radius of gyration: 36.05 Å; Cα contacts (8 Å, |Δi|>4): 110; chains: 1; bounding box: 72×74×110 Å

Solvent-accessible surface area (backbone atoms only — not comparable to full-atom values): 14446 Å² total; per-residue (Å²): 138,84,82,80,79,88,78,85,95,84,74,80,74,81,78,43,78,69,62,42,57,42,48,56,43,22,75,77,67,78,46,77,70,82,76,84,72,92,71,80,84,73,96,66,50,78,65,56,51,50,49,50,53,53,50,46,68,73,40,76,82,67,50,46,60,58,52,40,50,55,44,26,75,74,72,66,53,89,67,57,46,63,56,48,44,55,49,34,52,74,71,71,53,71,93,74,82,81,81,90,70,84,88,72,52,76,64,45,54,48,50,47,57,70,70,53,78,87,80,87,70,69,94,84,63,84,77,43,67,96,78,60,74,79,70,75,83,90,87,68,96,56,55,77,48,68,56,68,43,91,87,73,74,47,69,50,80,74,46,78,51,74,99,63,85,85,44,73,67,50,45,45,62,73,50,45,41,72,62,49,56,78,50,33,76,80,74,37,98,80,58,38,85,88,73,67,58,83,78,76,90,71,52,71,94,44,66,92,71,41,75,77,70,55,111

InterPro domains:
  IPR002492 Transposase, Tc1-like [PF01498] (49-115)
  IPR009057 Homedomain-like superfamily [SSF46689] (17-88)
  IPR036397 Ribonuclease H superfamily [G3DSA:3.30.420.10] (96-215)

Secondary structure (DSSP, 8-state):
-----------TTSS-HHHHHHHHHHHHHS--SPPPP--PPPSS-HHHHHHHHHHHHH-TT--HHHHHHHHHHHH-----HHHHHHHHHHTT----PPPP-----HHHHHHHHHH-------TTGGG-GGG-PPPPPP---PEEE--B-TTT-PBPPPEEE-SS---HHHIIIIIIHHHHHHHHHHH-TT--TTTSS----PPTT-GGG-GGGG-

Organism: Trichonephila clavipes (NCBI:txid2585209)